Protein AF-A5G7U9-F1 (afdb_monomer_lite)

Structure (mmCIF, N/CA/C/O backbone):
data_AF-A5G7U9-F1
#
_entry.id   AF-A5G7U9-F1
#
loop_
_atom_site.group_PDB
_atom_site.id
_atom_site.type_symbol
_atom_site.label_atom_id
_atom_site.label_alt_id
_atom_site.label_comp_id
_atom_site.label_asym_id
_atom_site.label_entity_id
_atom_site.label_seq_id
_atom_site.pdbx_PDB_ins_code
_atom_site.Cartn_x
_atom_site.Cartn_y
_atom_site.Cartn_z
_atom_site.occupancy
_atom_site.B_iso_or_equiv
_atom_site.auth_seq_id
_atom_site.auth_comp_id
_atom_site.auth_asym_id
_atom_site.auth_atom_id
_atom_site.pdbx_PDB_model_num
ATOM 1 N N . MET A 1 1 ? -15.707 36.264 79.174 1.00 42.19 1 MET A N 1
ATOM 2 C CA . MET A 1 1 ? -16.875 35.642 78.515 1.00 42.19 1 MET A CA 1
ATOM 3 C C . MET A 1 1 ? -16.406 34.374 77.814 1.00 42.19 1 MET A C 1
ATOM 5 O O . MET A 1 1 ? -15.545 34.453 76.953 1.00 42.19 1 MET A O 1
ATOM 9 N N . LYS A 1 2 ? -16.886 33.218 78.285 1.00 36.44 2 LYS A N 1
ATOM 10 C CA . LYS A 1 2 ? -16.739 31.873 77.698 1.00 36.44 2 LYS A CA 1
ATOM 11 C C . LYS A 1 2 ? -18.104 31.458 77.149 1.00 36.44 2 LYS A C 1
ATOM 13 O O . LYS A 1 2 ? -19.085 31.873 77.763 1.00 36.44 2 LYS A O 1
ATOM 18 N N . THR A 1 3 ? -18.112 30.626 76.099 1.00 37.16 3 THR A N 1
ATOM 19 C CA . THR A 1 3 ? -19.160 29.711 75.548 1.00 37.16 3 THR A CA 1
ATOM 20 C C . THR A 1 3 ? -18.975 29.681 74.011 1.00 37.16 3 THR A C 1
ATOM 22 O O . THR A 1 3 ? -18.676 30.721 73.443 1.00 37.16 3 THR A O 1
ATOM 25 N N . THR A 1 4 ? -18.985 28.577 73.252 1.00 40.66 4 THR A N 1
ATOM 26 C CA . THR A 1 4 ? -19.496 27.204 73.438 1.00 40.66 4 THR A CA 1
ATOM 27 C C . THR A 1 4 ? -18.746 26.234 72.505 1.00 40.66 4 THR A C 1
ATOM 29 O O . THR A 1 4 ? -18.284 26.623 71.436 1.00 40.66 4 THR A O 1
ATOM 32 N N . GLU A 1 5 ? -18.654 24.972 72.926 1.00 43.66 5 GLU A N 1
ATOM 33 C CA . GLU A 1 5 ? -18.185 23.786 72.192 1.00 43.66 5 GLU A CA 1
ATOM 34 C C . GLU A 1 5 ? -19.058 23.407 70.975 1.00 43.66 5 GLU A C 1
ATOM 36 O O . GLU A 1 5 ? -20.220 23.787 70.927 1.00 43.66 5 GLU A O 1
ATOM 41 N N . TYR A 1 6 ? -18.547 22.557 70.068 1.00 38.91 6 TYR A N 1
ATOM 42 C CA . TYR A 1 6 ? -19.117 21.222 69.794 1.00 38.91 6 TYR A CA 1
ATOM 43 C C . TYR A 1 6 ? -18.105 20.322 69.056 1.00 38.91 6 TYR A C 1
ATOM 45 O O . TYR A 1 6 ? -17.311 20.757 68.228 1.00 38.91 6 TYR A O 1
ATOM 53 N N . ARG A 1 7 ? -18.138 19.043 69.438 1.00 38.09 7 ARG A N 1
ATOM 54 C CA . ARG A 1 7 ? -17.273 17.912 69.069 1.00 38.09 7 ARG A CA 1
ATOM 55 C C . ARG A 1 7 ? -17.779 17.177 67.810 1.00 38.09 7 ARG A C 1
ATOM 57 O O . ARG A 1 7 ? -18.989 17.123 67.621 1.00 38.09 7 ARG A O 1
ATOM 64 N N . LYS A 1 8 ? -16.880 16.432 67.139 1.00 38.12 8 LYS A N 1
ATOM 65 C CA . LYS A 1 8 ? -16.915 14.964 66.838 1.00 38.12 8 LYS A CA 1
ATOM 66 C C . LYS A 1 8 ? -16.387 14.641 65.422 1.00 38.12 8 LYS A C 1
ATOM 68 O O . LYS A 1 8 ? -16.880 15.193 64.455 1.00 38.12 8 LYS A O 1
ATOM 73 N N . ILE A 1 9 ? -15.263 13.924 65.304 1.00 41.59 9 ILE A N 1
ATOM 74 C CA . ILE A 1 9 ? -15.056 12.454 65.164 1.00 41.59 9 ILE A CA 1
ATOM 75 C C . ILE A 1 9 ? -14.763 12.058 63.704 1.00 41.59 9 ILE A C 1
ATOM 77 O O . ILE A 1 9 ? -15.508 12.375 62.786 1.00 41.59 9 ILE A O 1
ATOM 81 N N . CYS A 1 10 ? -13.645 11.346 63.559 1.00 33.88 10 CYS A N 1
ATOM 82 C CA . CYS A 1 10 ? -13.064 10.745 62.365 1.00 33.88 10 CYS A CA 1
ATOM 83 C C . CYS A 1 10 ? -13.947 9.674 61.703 1.00 33.88 10 CYS A C 1
ATOM 85 O O . CYS A 1 10 ? -14.615 8.916 62.402 1.00 33.88 10 CYS A O 1
ATOM 87 N N . ALA A 1 11 ? -13.788 9.489 60.389 1.00 36.16 11 ALA A N 1
ATOM 88 C CA . ALA A 1 11 ? -13.964 8.188 59.744 1.00 36.16 11 ALA A CA 1
ATOM 89 C C . ALA A 1 11 ? -13.100 8.094 58.474 1.00 36.16 11 ALA A C 1
ATOM 91 O O . ALA A 1 11 ? -13.400 8.692 57.445 1.00 36.16 11 ALA A O 1
ATOM 92 N N . PHE A 1 12 ? -12.011 7.330 58.579 1.00 38.00 12 PHE A N 1
ATOM 93 C CA . PHE A 1 12 ? -11.366 6.648 57.460 1.00 38.00 12 PHE A CA 1
ATOM 94 C C . PHE A 1 12 ? -12.331 5.564 56.961 1.00 38.00 12 PHE A C 1
ATOM 96 O O . PHE A 1 12 ? -12.813 4.778 57.777 1.00 38.00 12 PHE A O 1
ATOM 103 N N . MET A 1 13 ? -12.573 5.468 55.652 1.00 33.97 13 MET A N 1
ATOM 104 C CA . MET A 1 13 ? -13.197 4.277 55.073 1.00 33.97 13 MET A CA 1
ATOM 105 C C . MET A 1 13 ? -12.373 3.768 53.892 1.00 33.97 13 MET A C 1
ATOM 107 O O . MET A 1 13 ? -12.261 4.397 52.844 1.00 33.97 13 MET A O 1
ATOM 111 N N . VAL A 1 14 ? -11.764 2.614 54.146 1.00 34.78 14 VAL A N 1
ATOM 112 C CA . VAL A 1 14 ? -11.124 1.700 53.207 1.00 34.78 14 VAL A CA 1
ATOM 113 C C . VAL A 1 14 ? -12.205 1.151 52.277 1.00 34.78 14 VAL A C 1
ATOM 115 O O . VAL A 1 14 ? -13.169 0.560 52.756 1.00 34.78 14 VAL A O 1
ATOM 118 N N . VAL A 1 15 ? -12.057 1.325 50.963 1.00 39.19 15 VAL A N 1
ATOM 119 C CA . VAL A 1 15 ? -12.874 0.600 49.979 1.00 39.19 15 VAL A CA 1
ATOM 120 C C . VAL A 1 15 ? -12.081 -0.621 49.540 1.00 39.19 15 VAL A C 1
ATOM 122 O O . VAL A 1 15 ? -11.169 -0.551 48.718 1.00 39.19 15 VAL A O 1
ATOM 125 N N . THR A 1 16 ? -12.406 -1.738 50.178 1.00 38.50 16 THR A N 1
ATOM 126 C CA . THR A 1 16 ? -11.919 -3.077 49.874 1.00 38.50 16 THR A CA 1
ATOM 127 C C . THR A 1 16 ? -12.595 -3.619 48.616 1.00 38.50 16 THR A C 1
ATOM 129 O O . THR A 1 16 ? -13.810 -3.550 48.450 1.00 38.50 16 THR A O 1
ATOM 132 N N . LEU A 1 17 ? -11.758 -4.197 47.759 1.00 33.06 17 LEU A N 1
ATOM 133 C CA . LEU A 1 17 ? -12.061 -5.055 46.618 1.00 33.06 17 LEU A CA 1
ATOM 134 C C . LEU A 1 17 ? -13.137 -6.107 46.960 1.00 33.06 17 LEU A C 1
ATOM 136 O O . LEU A 1 17 ? -13.039 -6.787 47.981 1.00 33.06 17 LEU A O 1
ATOM 140 N N . SER A 1 18 ? -14.124 -6.309 46.089 1.00 36.00 18 SER A N 1
ATOM 141 C CA . SER A 1 18 ? -14.960 -7.515 46.102 1.00 36.00 18 SER A CA 1
ATOM 142 C C . SER A 1 18 ? -15.207 -7.982 44.674 1.00 36.00 18 SER A C 1
ATOM 144 O O . SER A 1 18 ? -16.033 -7.438 43.946 1.00 36.00 18 SER A O 1
ATOM 146 N N . PHE A 1 19 ? -14.437 -9.001 44.292 1.00 38.88 19 PHE A N 1
ATOM 147 C CA . PHE A 1 19 ? -14.764 -9.928 43.220 1.00 38.88 19 PHE A CA 1
ATOM 148 C C . PHE A 1 19 ? -16.114 -10.574 43.528 1.00 38.88 19 PHE A C 1
ATOM 150 O O . PHE A 1 19 ? -16.270 -11.214 44.566 1.00 38.88 19 PHE A O 1
ATOM 157 N N . VAL A 1 20 ? -17.062 -10.457 42.605 1.00 39.84 20 VAL A N 1
ATOM 158 C CA . VAL A 1 20 ? -18.255 -11.299 42.594 1.00 39.84 20 VAL A CA 1
ATOM 159 C C . VAL A 1 20 ? -18.247 -12.076 41.287 1.00 39.84 20 VAL A C 1
ATOM 161 O O . VAL A 1 20 ? -18.709 -11.616 40.248 1.00 39.84 20 VAL A O 1
ATOM 164 N N . VAL A 1 21 ? -17.665 -13.272 41.366 1.00 44.47 21 VAL A N 1
ATOM 165 C CA . VAL A 1 21 ? -17.960 -14.379 40.461 1.00 44.47 21 VAL A CA 1
ATOM 166 C C . VAL A 1 21 ? -19.325 -14.911 40.890 1.00 44.47 21 VAL A C 1
ATOM 168 O O . VAL A 1 21 ? -19.436 -15.527 41.946 1.00 44.47 21 VAL A O 1
ATOM 171 N N . LEU A 1 22 ? -20.364 -14.672 40.092 1.00 40.97 22 LEU A N 1
ATOM 172 C CA . LEU A 1 22 ? -21.596 -15.452 40.169 1.00 40.97 22 LEU A CA 1
ATOM 173 C C . LEU A 1 22 ? -21.808 -16.169 38.838 1.00 40.97 22 LEU A C 1
ATOM 175 O O . LEU A 1 22 ? -22.311 -15.607 37.869 1.00 40.97 22 LEU A O 1
ATOM 179 N N . ALA A 1 23 ? -21.425 -17.444 38.827 1.00 39.75 23 ALA A N 1
ATOM 180 C CA . ALA A 1 23 ? -22.047 -18.437 37.975 1.00 39.75 23 ALA A CA 1
ATOM 181 C C . ALA A 1 23 ? -23.396 -18.806 38.609 1.00 39.75 23 ALA A C 1
ATOM 183 O O . ALA A 1 23 ? -23.440 -19.377 39.697 1.00 39.75 23 ALA A O 1
ATOM 184 N N . ALA A 1 24 ? -24.490 -18.480 37.927 1.00 34.16 24 ALA A N 1
ATOM 185 C CA . ALA A 1 24 ? -25.800 -19.054 38.186 1.00 34.16 24 ALA A CA 1
ATOM 186 C C . ALA A 1 24 ? -26.396 -19.488 36.847 1.00 34.16 24 ALA A C 1
ATOM 188 O O . ALA A 1 24 ? -26.609 -18.687 35.939 1.00 34.16 24 ALA A O 1
ATOM 189 N N . CYS A 1 25 ? -26.618 -20.794 36.744 1.00 42.00 25 CYS A N 1
ATOM 190 C CA . CYS A 1 25 ? -27.419 -21.428 35.717 1.00 42.00 25 CYS A CA 1
ATOM 191 C C . CYS A 1 25 ? -28.854 -20.895 35.850 1.00 42.00 25 CYS A C 1
ATOM 193 O O . CYS A 1 25 ? -29.498 -21.094 36.878 1.00 42.00 25 CYS A O 1
ATOM 195 N N . GLY A 1 26 ? -29.328 -20.192 34.827 1.00 31.11 26 GLY A N 1
ATOM 196 C CA . GLY A 1 26 ? -30.679 -19.659 34.737 1.00 31.11 26 GLY A CA 1
ATOM 197 C C . GLY A 1 26 ? -31.063 -19.565 33.270 1.00 31.11 26 GLY A C 1
ATOM 198 O O . GLY A 1 26 ? -30.640 -18.665 32.554 1.00 31.11 26 GLY A O 1
ATOM 199 N N . SER A 1 27 ? -31.823 -20.547 32.809 1.00 40.88 27 SER A N 1
ATOM 200 C CA . SER A 1 27 ? -32.484 -20.556 31.511 1.00 40.88 27 SER A CA 1
ATOM 201 C C . SER A 1 27 ? -33.501 -19.415 31.425 1.00 40.88 27 SER A C 1
ATOM 203 O O . SER A 1 27 ? -34.494 -19.437 32.147 1.00 40.88 27 SER A O 1
ATOM 205 N N . ASN A 1 28 ? -33.238 -18.427 30.565 1.00 35.69 28 ASN A N 1
ATOM 206 C CA . ASN A 1 28 ? -34.200 -17.787 29.660 1.00 35.69 28 ASN A CA 1
ATOM 207 C C . ASN A 1 28 ? -33.535 -16.642 28.875 1.00 35.69 28 ASN A C 1
ATOM 209 O O . ASN A 1 28 ? -32.903 -15.763 29.447 1.00 35.69 28 ASN A O 1
ATOM 213 N N . SER A 1 29 ? -33.731 -16.682 27.556 1.00 44.62 29 SER A N 1
ATOM 214 C CA . SER A 1 29 ? -33.824 -15.566 26.606 1.00 44.62 29 SER A CA 1
ATOM 215 C C . SER A 1 29 ? -33.072 -14.268 26.922 1.00 44.62 29 SER A C 1
ATOM 217 O O . SER A 1 29 ? -33.578 -13.382 27.604 1.00 44.62 29 SER A O 1
ATOM 219 N N . GLY A 1 30 ? -31.929 -14.090 26.267 1.00 30.39 30 GLY A N 1
ATOM 220 C CA . GLY A 1 30 ? -31.283 -12.792 26.131 1.00 30.39 30 GLY A CA 1
ATOM 221 C C . GLY A 1 30 ? -30.359 -12.824 24.930 1.00 30.39 30 GLY A C 1
ATOM 222 O O . GLY A 1 30 ? -29.190 -13.169 25.066 1.00 30.39 30 GLY A O 1
ATOM 223 N N . GLY A 1 31 ? -30.897 -12.529 23.743 1.00 36.00 31 GLY A N 1
ATOM 224 C CA . GLY A 1 31 ? -30.071 -12.276 22.567 1.00 36.00 31 GLY A CA 1
ATOM 225 C C . GLY A 1 31 ? -29.007 -11.254 22.947 1.00 36.00 31 GLY A C 1
ATOM 226 O O . GLY A 1 31 ? -29.333 -10.189 23.472 1.00 36.00 31 GLY A O 1
ATOM 227 N N . ASN A 1 32 ? -27.744 -11.625 22.756 1.00 39.25 32 ASN A N 1
ATOM 228 C CA . ASN A 1 32 ? -26.595 -10.790 23.055 1.00 39.25 32 ASN A CA 1
ATOM 229 C C . ASN A 1 32 ? -26.582 -9.604 22.074 1.00 39.25 32 ASN A C 1
ATOM 231 O O . ASN A 1 32 ? -25.840 -9.607 21.099 1.00 39.25 32 ASN A O 1
ATOM 235 N N . ASN A 1 33 ? -27.436 -8.604 22.309 1.00 44.69 33 ASN A N 1
ATOM 236 C CA . ASN A 1 33 ? -27.445 -7.312 21.619 1.00 44.69 33 ASN A CA 1
ATOM 237 C C . ASN A 1 33 ? -26.307 -6.432 22.165 1.00 44.69 33 ASN A C 1
ATOM 239 O O . ASN A 1 33 ? -26.507 -5.278 22.543 1.00 44.69 33 ASN A O 1
ATOM 243 N N . GLY A 1 34 ? -25.091 -6.981 22.218 1.00 55.59 34 GLY A N 1
ATOM 244 C CA . GLY A 1 34 ? -23.915 -6.124 22.159 1.00 55.59 34 GLY A CA 1
ATOM 245 C C . GLY A 1 34 ? -23.958 -5.332 20.845 1.00 55.59 34 GLY A C 1
ATOM 246 O O . GLY A 1 34 ? -24.581 -5.795 19.881 1.00 55.59 34 GLY A O 1
ATOM 247 N N . PRO A 1 35 ? -23.346 -4.136 20.774 1.00 71.94 35 PRO A N 1
ATOM 248 C CA . PRO A 1 35 ? -23.171 -3.471 19.489 1.00 71.94 35 PRO A CA 1
ATOM 249 C C . PRO A 1 35 ? -22.551 -4.469 18.508 1.00 71.94 35 PRO A C 1
ATOM 251 O O . PRO A 1 35 ? -21.648 -5.217 18.882 1.00 71.94 35 PRO A O 1
ATOM 254 N N . ALA A 1 36 ? -23.077 -4.530 17.283 1.00 85.31 36 ALA A N 1
ATOM 255 C CA . ALA A 1 36 ? -22.553 -5.445 16.279 1.00 85.31 36 ALA A CA 1
ATOM 256 C C . ALA A 1 36 ? -21.049 -5.189 16.109 1.00 85.31 36 ALA A C 1
ATOM 258 O O . ALA A 1 36 ? -20.652 -4.043 15.907 1.00 85.31 36 ALA A O 1
ATOM 259 N N . THR A 1 37 ? -20.234 -6.237 16.211 1.00 92.56 37 THR A N 1
ATOM 260 C CA . THR A 1 37 ? -18.780 -6.163 16.038 1.00 92.56 37 THR A CA 1
ATOM 261 C C . THR A 1 37 ? -18.336 -6.947 14.807 1.00 92.56 37 THR A C 1
ATOM 263 O O . THR A 1 37 ? -19.036 -7.839 14.312 1.00 92.56 37 THR A O 1
ATOM 266 N N . THR A 1 38 ? -17.158 -6.595 14.307 1.00 94.75 38 THR A N 1
ATOM 267 C CA . THR A 1 38 ? -16.455 -7.277 13.223 1.00 94.75 38 THR A CA 1
ATOM 268 C C . THR A 1 38 ? -15.150 -7.863 13.746 1.00 94.75 38 THR A C 1
ATOM 270 O O . THR A 1 38 ? -14.454 -7.252 14.559 1.00 94.75 38 THR A O 1
ATOM 273 N N . THR A 1 39 ? -14.799 -9.032 13.226 1.00 93.12 39 THR A N 1
ATOM 274 C CA . THR A 1 39 ? -13.475 -9.634 13.327 1.00 93.12 39 THR A CA 1
ATOM 275 C C . THR A 1 39 ? -12.833 -9.647 11.944 1.00 93.12 39 THR A C 1
ATOM 277 O O . THR A 1 39 ? -13.398 -10.222 11.013 1.00 93.12 39 THR A O 1
ATOM 280 N N . LEU A 1 40 ? -11.653 -9.043 11.799 1.00 92.75 40 LEU A N 1
ATOM 281 C CA . LEU A 1 40 ? -10.859 -9.127 10.568 1.00 92.75 40 LEU A CA 1
ATOM 282 C C . LEU A 1 40 ? -9.860 -10.283 10.674 1.00 92.75 40 LEU A C 1
ATOM 284 O O . LEU A 1 40 ? -9.145 -10.381 11.671 1.00 92.75 40 LEU A O 1
ATOM 288 N N . LYS A 1 41 ? -9.791 -11.132 9.645 1.00 87.38 41 LYS A N 1
ATOM 289 C CA . LYS A 1 41 ? -8.853 -12.260 9.557 1.00 87.38 41 LYS A CA 1
ATOM 290 C C . LYS A 1 41 ? -8.063 -12.222 8.255 1.00 87.38 41 LYS A C 1
ATOM 292 O O . LYS A 1 41 ? -8.618 -11.934 7.189 1.00 87.38 41 LYS A O 1
ATOM 297 N N . GLY A 1 42 ? -6.785 -12.577 8.317 1.00 86.94 42 GLY A N 1
ATOM 298 C CA . GLY A 1 42 ? -5.949 -12.622 7.121 1.00 86.94 42 GLY A CA 1
ATOM 299 C C . GLY A 1 42 ? -4.508 -13.038 7.376 1.00 86.94 42 GLY A C 1
ATOM 300 O O . GLY A 1 42 ? -4.212 -13.643 8.406 1.00 86.94 42 GLY A O 1
ATOM 301 N N . ALA A 1 43 ? -3.628 -12.698 6.429 1.00 85.56 43 ALA A N 1
ATOM 302 C CA . ALA A 1 43 ? -2.190 -12.942 6.517 1.00 85.56 43 ALA A CA 1
ATOM 303 C C . ALA A 1 43 ? -1.360 -11.682 6.327 1.00 85.56 43 ALA A C 1
ATOM 305 O O . ALA A 1 43 ? -1.796 -10.713 5.705 1.00 85.56 43 ALA A O 1
ATOM 306 N N . VAL A 1 44 ? -0.128 -11.766 6.813 1.00 87.31 44 VAL A N 1
ATOM 307 C CA . VAL A 1 44 ? 0.945 -10.828 6.510 1.00 87.31 44 VAL A CA 1
ATOM 308 C C . VAL A 1 44 ? 1.990 -11.513 5.642 1.00 87.31 44 VAL A C 1
ATOM 310 O O . VAL A 1 44 ? 2.484 -12.589 5.990 1.00 87.31 44 VAL A O 1
ATOM 313 N N . GLU A 1 45 ? 2.368 -10.855 4.552 1.00 86.12 45 GLU A N 1
ATOM 314 C CA . GLU A 1 45 ? 3.467 -11.264 3.690 1.00 86.12 45 GLU A CA 1
ATOM 315 C C . GLU A 1 45 ? 4.482 -10.125 3.560 1.00 86.12 45 GLU A C 1
ATOM 317 O O . GLU A 1 45 ? 4.158 -9.009 3.155 1.00 86.12 45 GLU A O 1
ATOM 322 N N . PHE A 1 46 ? 5.738 -10.421 3.896 1.00 83.56 46 PHE A N 1
ATOM 323 C CA . PHE A 1 46 ? 6.862 -9.525 3.650 1.00 83.56 46 PHE A CA 1
ATOM 324 C C . PHE A 1 46 ? 7.688 -10.067 2.486 1.00 83.56 46 PHE A C 1
ATOM 326 O O . PHE A 1 46 ? 8.005 -11.261 2.481 1.00 83.56 46 PHE A O 1
ATOM 333 N N . PRO A 1 47 ? 8.113 -9.215 1.542 1.00 82.44 47 PRO A N 1
ATOM 334 C CA . PRO A 1 47 ? 8.996 -9.655 0.483 1.00 82.44 47 PRO A CA 1
ATOM 335 C C . PRO A 1 47 ? 10.369 -10.005 1.066 1.00 82.44 47 PRO A C 1
ATOM 337 O O . PRO A 1 47 ? 10.856 -9.363 2.006 1.00 82.44 47 PRO A O 1
ATOM 340 N N . ALA A 1 48 ? 10.999 -11.037 0.504 1.00 76.38 48 ALA A N 1
ATOM 341 C CA . ALA A 1 48 ? 12.314 -11.488 0.943 1.00 76.38 48 ALA A CA 1
ATOM 342 C C . ALA A 1 48 ? 13.336 -10.346 0.848 1.00 76.38 48 ALA A C 1
ATOM 344 O O . ALA A 1 48 ? 13.508 -9.752 -0.218 1.00 76.38 48 ALA A O 1
ATOM 345 N N . ALA A 1 49 ? 14.013 -10.052 1.962 1.00 69.25 49 ALA A N 1
ATOM 346 C CA . ALA A 1 49 ? 15.031 -9.010 2.013 1.00 69.25 49 ALA A CA 1
ATOM 347 C C . ALA A 1 49 ? 16.124 -9.266 0.963 1.00 69.25 49 ALA A C 1
ATOM 349 O O . ALA A 1 49 ? 16.564 -10.404 0.768 1.00 69.25 49 ALA A O 1
ATOM 350 N N . SER A 1 50 ? 16.572 -8.212 0.283 1.00 59.59 50 SER A N 1
ATOM 351 C CA . SER A 1 50 ? 17.632 -8.320 -0.719 1.00 59.59 50 SER A CA 1
ATOM 352 C C . SER A 1 50 ? 18.951 -8.745 -0.060 1.00 59.59 50 SER A C 1
ATOM 354 O O . SER A 1 50 ? 19.338 -8.200 0.974 1.00 59.59 50 SER A O 1
ATOM 356 N N . ALA A 1 51 ? 19.698 -9.661 -0.690 1.00 47.75 51 ALA A N 1
ATOM 357 C CA . ALA A 1 51 ? 20.989 -10.167 -0.194 1.00 47.75 51 ALA A CA 1
ATOM 358 C C . ALA A 1 51 ? 22.076 -9.081 0.011 1.00 47.75 51 ALA A C 1
ATOM 360 O O . ALA A 1 51 ? 23.128 -9.352 0.587 1.00 47.75 51 ALA A O 1
ATOM 361 N N . SER A 1 52 ? 21.835 -7.848 -0.448 1.00 40.59 52 SER A N 1
ATOM 362 C CA . SER A 1 52 ? 22.671 -6.669 -0.197 1.00 40.59 52 SER A CA 1
ATOM 363 C C . SER A 1 52 ? 22.600 -6.149 1.244 1.00 40.59 52 SER A C 1
ATOM 365 O O . SER A 1 52 ? 23.473 -5.372 1.640 1.00 40.59 52 SER A O 1
ATOM 367 N N . ALA A 1 53 ? 21.634 -6.596 2.056 1.00 42.34 53 ALA A N 1
ATOM 368 C CA . ALA A 1 53 ? 21.702 -6.435 3.502 1.00 42.34 53 ALA A CA 1
ATOM 369 C C . ALA A 1 53 ? 22.845 -7.320 4.025 1.00 42.34 53 ALA A C 1
ATOM 371 O O . ALA A 1 53 ? 22.683 -8.520 4.242 1.00 42.34 53 ALA A O 1
ATOM 372 N N . LYS A 1 54 ? 24.044 -6.738 4.155 1.00 34.34 54 LYS A N 1
ATOM 373 C CA . LYS A 1 54 ? 25.225 -7.383 4.742 1.00 34.34 54 LYS A CA 1
ATOM 374 C C . LYS A 1 54 ? 24.953 -7.777 6.197 1.00 34.34 54 LYS A C 1
ATOM 376 O O . LYS A 1 54 ? 25.396 -7.082 7.099 1.00 34.34 54 LYS A O 1
ATOM 381 N N . THR A 1 55 ? 24.304 -8.912 6.413 1.00 35.88 55 THR A N 1
ATOM 382 C CA . THR A 1 55 ? 24.392 -9.714 7.636 1.00 35.88 55 THR A CA 1
ATOM 383 C C . THR A 1 55 ? 23.751 -11.076 7.382 1.00 35.88 55 THR A C 1
ATOM 385 O O . THR A 1 55 ? 22.551 -11.279 7.537 1.00 35.88 55 THR A O 1
ATOM 388 N N . THR A 1 56 ? 24.583 -12.061 7.044 1.00 34.78 56 THR A N 1
ATOM 389 C CA . THR A 1 56 ? 24.290 -13.486 7.241 1.00 34.78 56 THR A CA 1
ATOM 390 C C . THR A 1 56 ? 24.248 -13.795 8.739 1.00 34.78 56 THR A C 1
ATOM 392 O O . THR A 1 56 ? 25.138 -14.435 9.288 1.00 34.78 56 THR A O 1
ATOM 395 N N . ALA A 1 57 ? 23.201 -13.336 9.412 1.00 35.91 57 ALA A N 1
ATOM 396 C CA . ALA A 1 57 ? 22.601 -14.099 10.487 1.00 35.91 57 ALA A CA 1
ATOM 397 C C . ALA A 1 57 ? 21.300 -14.623 9.895 1.00 35.91 57 ALA A C 1
ATOM 399 O O . ALA A 1 57 ? 20.500 -13.844 9.382 1.00 35.91 57 ALA A O 1
ATOM 400 N N . LYS A 1 58 ? 21.120 -15.945 9.892 1.00 39.31 58 LYS A N 1
ATOM 401 C CA . LYS A 1 58 ? 19.854 -16.586 9.534 1.00 39.31 58 LYS A CA 1
ATOM 402 C C . LYS A 1 58 ? 18.784 -15.889 10.377 1.00 39.31 58 LYS A C 1
ATOM 404 O O . LYS A 1 58 ? 18.768 -16.098 11.585 1.00 39.31 58 LYS A O 1
ATOM 409 N N . LEU A 1 59 ? 18.019 -14.971 9.782 1.00 42.91 59 LEU A N 1
ATOM 410 C CA . LEU A 1 59 ? 17.127 -14.091 10.527 1.00 42.91 59 LEU A CA 1
ATOM 411 C C . LEU A 1 59 ? 16.075 -14.996 11.170 1.00 42.91 59 LEU A C 1
ATOM 413 O O . LEU A 1 59 ? 15.210 -15.543 10.483 1.00 42.91 59 LEU A O 1
ATOM 417 N N . VAL A 1 60 ? 16.231 -15.267 12.465 1.00 45.16 60 VAL A N 1
ATOM 418 C CA . VAL A 1 60 ? 15.296 -16.105 13.206 1.00 45.16 60 VAL A CA 1
ATOM 419 C C . VAL A 1 60 ? 14.072 -15.241 13.425 1.00 45.16 60 VAL A C 1
ATOM 421 O O . VAL A 1 60 ? 14.009 -14.478 14.381 1.00 45.16 60 VAL A O 1
ATOM 424 N N . VAL A 1 61 ? 13.115 -15.329 12.503 1.00 51.94 61 VAL A N 1
ATOM 425 C CA . VAL A 1 61 ? 11.791 -14.766 12.742 1.00 51.94 61 VAL A CA 1
ATOM 426 C C . VAL A 1 61 ? 11.208 -15.550 13.918 1.00 51.94 61 VAL A C 1
ATOM 428 O O . VAL A 1 61 ? 11.069 -16.773 13.846 1.00 51.94 61 VAL A O 1
ATOM 431 N N . THR A 1 62 ? 10.996 -14.891 15.047 1.00 56.69 62 THR A N 1
ATOM 432 C CA . THR A 1 62 ? 10.368 -15.495 16.224 1.00 56.69 62 THR A CA 1
ATOM 433 C C . THR A 1 62 ? 8.857 -15.301 16.137 1.00 56.69 62 THR A C 1
ATOM 435 O O . THR A 1 62 ? 8.376 -14.483 15.355 1.00 56.69 62 THR A O 1
ATOM 438 N N . GLU A 1 63 ? 8.091 -16.050 16.929 1.00 58.16 63 GLU A N 1
ATOM 439 C CA . GLU A 1 63 ? 6.620 -15.982 16.932 1.00 58.16 63 GLU A CA 1
ATOM 440 C C . GLU A 1 63 ? 6.068 -14.571 17.221 1.00 58.16 63 GLU A C 1
ATOM 442 O O . GLU A 1 63 ? 4.952 -14.269 16.823 1.00 58.16 63 GLU A O 1
ATOM 447 N N . ASN A 1 64 ? 6.867 -13.682 17.826 1.00 67.62 64 ASN A N 1
ATOM 448 C CA . ASN A 1 64 ? 6.479 -12.308 18.165 1.00 67.62 64 ASN A CA 1
ATOM 449 C C . ASN A 1 64 ? 7.158 -11.237 17.295 1.00 67.62 64 ASN A C 1
ATOM 451 O O . ASN A 1 64 ? 7.080 -10.054 17.615 1.00 67.62 64 ASN A O 1
ATOM 455 N N . ASP A 1 65 ? 7.852 -11.622 16.223 1.00 81.81 65 ASP A N 1
ATOM 456 C CA . ASP A 1 65 ? 8.591 -10.667 15.388 1.00 81.81 65 ASP A CA 1
ATOM 457 C C . ASP A 1 65 ? 7.667 -9.719 14.606 1.00 81.81 65 ASP A C 1
ATOM 459 O O . ASP A 1 65 ? 8.099 -8.668 14.139 1.00 81.81 65 ASP A O 1
ATOM 463 N N . ILE A 1 66 ? 6.396 -10.084 14.438 1.00 88.81 66 ILE A N 1
ATOM 464 C CA . ILE A 1 66 ? 5.431 -9.304 13.667 1.00 88.81 66 ILE A CA 1
ATOM 465 C C . ILE A 1 66 ? 4.331 -8.787 14.591 1.00 88.81 66 ILE A C 1
ATOM 467 O O . ILE A 1 66 ? 3.813 -9.512 15.442 1.00 88.81 66 ILE A O 1
ATOM 471 N N . ALA A 1 67 ? 3.956 -7.527 14.394 1.00 92.62 67 ALA A N 1
ATOM 472 C CA . ALA A 1 67 ? 2.759 -6.925 14.968 1.00 92.62 67 ALA A CA 1
ATOM 473 C C . ALA A 1 67 ? 1.859 -6.423 13.838 1.00 92.62 67 ALA A C 1
ATOM 475 O O . ALA A 1 67 ? 2.357 -5.838 12.877 1.00 92.62 67 ALA A O 1
ATOM 476 N N . VAL A 1 68 ? 0.550 -6.650 13.953 1.00 95.69 68 VAL A N 1
ATOM 477 C CA . VAL A 1 68 ? -0.478 -6.046 13.098 1.00 95.69 68 VAL A CA 1
ATOM 478 C C . VAL A 1 68 ? -1.223 -5.017 13.928 1.00 95.69 68 VAL A C 1
ATOM 480 O O . VAL A 1 68 ? -1.942 -5.350 14.868 1.00 95.69 68 VAL A O 1
ATOM 483 N N . GLU A 1 69 ? -1.042 -3.760 13.565 1.00 97.25 69 GLU A N 1
ATOM 484 C CA . GLU A 1 69 ? -1.665 -2.602 14.182 1.00 97.25 69 GLU A CA 1
ATOM 485 C C . GLU A 1 69 ? -2.833 -2.132 13.314 1.00 97.25 69 GLU A C 1
ATOM 487 O O . GLU A 1 69 ? -2.742 -2.103 12.085 1.00 97.25 69 GLU A O 1
ATOM 492 N N . VAL A 1 70 ? -3.943 -1.767 13.949 1.00 97.88 70 VAL A N 1
ATOM 493 C CA . VAL A 1 70 ? -5.141 -1.273 13.265 1.00 97.88 70 VAL A CA 1
ATOM 494 C C . VAL A 1 70 ? -5.341 0.184 13.622 1.00 97.88 70 VAL A C 1
ATOM 496 O O . VAL A 1 70 ? -5.386 0.533 14.803 1.00 97.88 70 VAL A O 1
ATOM 499 N N . TYR A 1 71 ? -5.501 1.015 12.602 1.00 97.69 71 TYR A N 1
ATOM 500 C CA . TYR A 1 71 ? -5.713 2.448 12.726 1.00 97.69 71 TYR A CA 1
ATOM 501 C C . TYR A 1 71 ? -7.027 2.859 12.067 1.00 97.69 71 TYR A C 1
ATOM 503 O O . TYR A 1 71 ? -7.414 2.294 11.040 1.00 97.69 71 TYR A O 1
ATOM 511 N N . ASP A 1 72 ? -7.693 3.858 12.641 1.00 94.88 72 ASP A N 1
ATOM 512 C CA . ASP A 1 72 ? -8.707 4.623 11.912 1.00 94.88 72 ASP A CA 1
ATOM 513 C C . ASP A 1 72 ? -8.053 5.603 10.915 1.00 94.88 72 ASP A C 1
ATOM 515 O O . ASP A 1 72 ? -6.824 5.739 10.846 1.00 94.88 72 ASP A O 1
ATOM 519 N N . LEU A 1 73 ? -8.867 6.295 10.114 1.00 94.12 73 LEU A N 1
ATOM 520 C CA . LEU A 1 73 ? -8.362 7.237 9.108 1.00 94.12 73 LEU A CA 1
ATOM 521 C C . LEU A 1 73 ? -7.749 8.518 9.711 1.00 94.12 73 LEU A C 1
ATOM 523 O O . LEU A 1 73 ? -7.119 9.280 8.979 1.00 94.12 73 LEU A O 1
ATOM 527 N N . ASN A 1 74 ? -7.896 8.748 11.022 1.00 90.12 74 ASN A N 1
ATOM 528 C CA . ASN A 1 74 ? -7.280 9.857 11.759 1.00 90.12 74 ASN A CA 1
ATOM 529 C C . ASN A 1 74 ? -5.993 9.436 12.490 1.00 90.12 74 ASN A C 1
ATOM 531 O O . ASN A 1 74 ? -5.550 10.138 13.399 1.00 90.12 74 ASN A O 1
ATOM 535 N N . GLY A 1 75 ? -5.426 8.269 12.162 1.00 90.62 75 GLY A N 1
ATOM 536 C CA . GLY A 1 75 ? -4.163 7.809 12.742 1.00 90.62 75 GLY A CA 1
ATOM 537 C C . GLY A 1 75 ? -4.267 7.365 14.204 1.00 90.62 75 GLY A C 1
ATOM 538 O O . GLY A 1 75 ? -3.239 7.164 14.862 1.00 90.62 75 GLY A O 1
ATOM 539 N N . LYS A 1 76 ? -5.481 7.175 14.740 1.00 94.00 76 LYS A N 1
ATOM 540 C CA . LYS A 1 76 ? -5.667 6.605 16.076 1.00 94.00 76 LYS A CA 1
ATOM 541 C C . LYS A 1 76 ? -5.578 5.087 15.989 1.00 94.00 76 LYS A C 1
ATOM 543 O O . LYS A 1 76 ? -6.364 4.437 15.301 1.00 94.00 76 LYS A O 1
ATOM 548 N N . LYS A 1 77 ? -4.652 4.514 16.756 1.00 96.06 77 LYS A N 1
ATOM 549 C CA . LYS A 1 77 ? -4.543 3.064 16.944 1.00 96.06 77 LYS A CA 1
ATOM 550 C C . LYS A 1 77 ? -5.773 2.555 17.702 1.00 96.06 77 LYS A C 1
ATOM 552 O O . LYS A 1 77 ? -6.045 3.004 18.816 1.00 96.06 77 LYS A O 1
ATOM 557 N N . VAL A 1 78 ? -6.524 1.638 17.098 1.00 95.50 78 VAL A N 1
ATOM 558 C CA . VAL A 1 78 ? -7.739 1.040 17.682 1.00 95.50 78 VAL A CA 1
ATOM 559 C C . VAL A 1 78 ? -7.515 -0.385 18.181 1.00 95.50 78 VAL A C 1
ATOM 561 O O . VAL A 1 78 ? -8.204 -0.814 19.102 1.00 95.50 78 VAL A O 1
ATOM 564 N N . ALA A 1 79 ? -6.548 -1.107 17.613 1.00 96.31 79 ALA A N 1
ATOM 565 C CA . ALA A 1 79 ? -6.172 -2.450 18.044 1.00 96.31 79 ALA A CA 1
ATOM 566 C C . ALA A 1 79 ? -4.716 -2.766 17.668 1.00 96.31 79 ALA A C 1
ATOM 568 O O . ALA A 1 79 ? -4.133 -2.124 16.794 1.00 96.31 79 ALA A O 1
ATOM 569 N N . SER A 1 80 ? -4.141 -3.774 18.321 1.00 95.50 80 SER A N 1
ATOM 570 C CA . SER A 1 80 ? -2.857 -4.373 17.952 1.00 95.50 80 SER A CA 1
ATOM 571 C C . SER A 1 80 ? -2.869 -5.854 18.318 1.00 95.50 80 SER A C 1
ATOM 573 O O . SER A 1 80 ? -3.351 -6.217 19.393 1.00 95.50 80 SER A O 1
ATOM 575 N N . VAL A 1 81 ? -2.389 -6.705 17.413 1.00 93.44 81 VAL A N 1
ATOM 576 C CA . VAL A 1 81 ? -2.311 -8.160 17.598 1.00 93.44 81 VAL A CA 1
ATOM 577 C C . VAL A 1 81 ? -0.978 -8.697 17.091 1.00 93.44 81 VAL A C 1
ATOM 579 O O . VAL A 1 81 ? -0.366 -8.129 16.187 1.00 93.44 81 VAL A O 1
ATOM 582 N N . HIS A 1 82 ? -0.549 -9.832 17.635 1.00 90.62 82 HIS A N 1
ATOM 583 C CA . HIS A 1 82 ? 0.593 -10.582 17.121 1.00 90.62 82 HIS A CA 1
ATOM 584 C C . HIS A 1 82 ? 0.087 -11.749 16.265 1.00 90.62 82 HIS A C 1
ATOM 586 O O . HIS A 1 82 ? -0.674 -12.576 16.775 1.00 90.62 82 HIS A O 1
ATOM 592 N N . PRO A 1 83 ? 0.446 -11.816 14.969 1.00 86.00 83 PRO A N 1
ATOM 593 C CA . PRO A 1 83 ? 0.069 -12.935 14.118 1.00 86.00 83 PRO A CA 1
ATOM 594 C C . PRO A 1 83 ? 0.638 -14.261 14.623 1.00 86.00 83 PRO A C 1
ATOM 596 O O . PRO A 1 83 ? 1.765 -14.333 15.105 1.00 86.00 83 PRO A O 1
ATOM 599 N N . GLN A 1 84 ? -0.119 -15.333 14.428 1.00 80.50 84 GLN A N 1
ATOM 600 C CA . GLN A 1 84 ? 0.358 -16.696 14.612 1.00 80.50 84 GLN A CA 1
ATOM 601 C C . GLN A 1 84 ? 1.210 -17.112 13.408 1.00 80.50 84 GLN A C 1
ATOM 603 O O . GLN A 1 84 ? 0.819 -16.896 12.261 1.00 80.50 84 GLN A O 1
ATOM 608 N N . CYS A 1 85 ? 2.373 -17.711 13.665 1.00 76.62 85 CYS A N 1
ATOM 609 C CA . CYS A 1 85 ? 3.276 -18.214 12.632 1.00 76.62 85 CYS A CA 1
ATOM 610 C C . CYS A 1 85 ? 3.036 -19.708 12.391 1.00 76.62 85 CYS A C 1
ATOM 612 O O . CYS A 1 85 ? 3.273 -20.521 13.284 1.00 76.62 85 CYS A O 1
ATOM 614 N N . ASP A 1 86 ? 2.676 -20.090 11.166 1.00 69.50 86 ASP A N 1
ATOM 615 C CA . ASP A 1 86 ? 2.736 -21.490 10.745 1.00 69.50 86 ASP A CA 1
ATOM 616 C C . ASP A 1 86 ? 4.175 -21.841 10.339 1.00 69.50 86 ASP A C 1
ATOM 618 O O . ASP A 1 86 ? 4.637 -21.554 9.230 1.00 69.50 86 ASP A O 1
ATOM 622 N N . VAL A 1 87 ? 4.912 -22.443 11.276 1.00 66.75 87 VAL A N 1
ATOM 623 C CA . VAL A 1 87 ? 6.310 -22.856 11.080 1.00 66.75 87 VAL A CA 1
ATOM 624 C C . VAL A 1 87 ? 6.469 -24.072 10.163 1.00 66.75 87 VAL A C 1
ATOM 626 O O . VAL A 1 87 ? 7.590 -24.345 9.731 1.00 66.75 87 VAL A O 1
ATOM 629 N N . ALA A 1 88 ? 5.388 -24.803 9.867 1.00 65.75 88 ALA A N 1
ATOM 630 C CA . ALA A 1 88 ? 5.426 -25.958 8.973 1.00 65.75 88 ALA A CA 1
ATOM 631 C C . ALA A 1 88 ? 5.414 -25.544 7.491 1.00 65.75 88 ALA A C 1
ATOM 633 O O . ALA A 1 88 ? 5.817 -26.327 6.629 1.00 65.75 88 ALA A O 1
ATOM 634 N N . GLN A 1 89 ? 5.001 -24.311 7.184 1.00 55.06 89 GLN A N 1
ATOM 635 C CA . GLN A 1 89 ? 5.012 -23.769 5.828 1.00 55.06 89 GLN A CA 1
ATOM 636 C C . GLN A 1 89 ? 6.336 -23.066 5.505 1.00 55.06 89 GLN A C 1
ATOM 638 O O . GLN A 1 89 ? 6.916 -22.350 6.322 1.00 55.06 89 GLN A O 1
ATOM 643 N N . THR A 1 90 ? 6.831 -23.277 4.283 1.00 54.12 90 THR A N 1
ATOM 644 C CA . THR A 1 90 ? 7.970 -22.541 3.715 1.00 54.12 90 THR A CA 1
ATOM 645 C C . THR A 1 90 ? 7.559 -21.935 2.369 1.00 54.12 90 THR A C 1
ATOM 647 O O . THR A 1 90 ? 7.198 -22.710 1.479 1.00 54.12 90 THR A O 1
ATOM 650 N N . PRO A 1 91 ? 7.625 -20.598 2.188 1.00 56.59 91 PRO A N 1
ATOM 651 C CA . PRO A 1 91 ? 7.807 -19.563 3.215 1.00 56.59 91 PRO A CA 1
ATOM 652 C C . PRO A 1 91 ? 6.780 -19.639 4.355 1.00 56.59 91 PRO A C 1
ATOM 654 O O . PRO A 1 91 ? 5.690 -20.185 4.191 1.00 56.59 91 PRO A O 1
ATOM 657 N N . ARG A 1 92 ? 7.170 -19.107 5.519 1.00 64.12 92 ARG A N 1
ATOM 658 C CA . ARG A 1 92 ? 6.325 -19.057 6.719 1.00 64.12 92 ARG A CA 1
ATOM 659 C C . ARG A 1 92 ? 5.123 -18.158 6.472 1.00 64.12 92 ARG A C 1
ATOM 661 O O . ARG A 1 92 ? 5.292 -17.046 5.974 1.00 64.12 92 ARG A O 1
ATOM 668 N N . LEU A 1 93 ? 3.949 -18.625 6.873 1.00 67.94 93 LEU A N 1
ATOM 669 C CA . LEU A 1 93 ? 2.704 -17.872 6.794 1.00 67.94 93 LEU A CA 1
ATOM 670 C C . LEU A 1 93 ? 2.377 -17.283 8.171 1.00 67.94 93 LEU A C 1
ATOM 672 O O . LEU A 1 93 ? 2.392 -18.004 9.168 1.00 67.94 93 LEU A O 1
ATOM 676 N N . TYR A 1 94 ? 2.071 -15.986 8.222 1.00 82.75 94 TYR A N 1
ATOM 677 C CA . TYR A 1 94 ? 1.690 -15.290 9.453 1.00 82.75 94 TYR A CA 1
ATOM 678 C C . TYR A 1 94 ? 0.217 -14.918 9.391 1.00 82.75 94 TYR A C 1
ATOM 680 O O . TYR A 1 94 ? -0.142 -13.979 8.686 1.00 82.75 94 TYR A O 1
ATOM 688 N N . SER A 1 95 ? -0.636 -15.645 10.107 1.00 85.38 95 SER A N 1
ATOM 689 C CA . SER A 1 95 ? -2.080 -15.400 10.144 1.00 85.38 95 SER A CA 1
ATOM 690 C C . SER A 1 95 ? -2.476 -14.569 11.356 1.00 85.38 95 SER A C 1
ATOM 692 O O . SER A 1 95 ? -1.985 -14.812 12.455 1.00 85.38 95 SER A O 1
ATOM 694 N N . TYR A 1 96 ? -3.397 -13.628 11.194 1.00 88.12 96 TYR A N 1
ATOM 695 C CA . TYR A 1 96 ? -3.874 -12.782 12.286 1.00 88.12 96 TYR A CA 1
ATOM 696 C C . TYR A 1 96 ? -5.398 -12.784 12.390 1.00 88.12 96 TYR A C 1
ATOM 698 O O . TYR A 1 96 ? -6.111 -13.018 11.411 1.00 88.12 96 TYR A O 1
ATOM 706 N N . GLU A 1 97 ? -5.878 -12.455 13.587 1.00 90.69 97 GLU A N 1
ATOM 707 C CA . GLU A 1 97 ? -7.281 -12.197 13.883 1.00 90.69 97 GLU A CA 1
ATOM 708 C C . GLU A 1 97 ? -7.379 -10.937 14.751 1.00 90.69 97 GLU A C 1
ATOM 710 O O . GLU A 1 97 ? -6.774 -10.878 15.819 1.00 90.69 97 GLU A O 1
ATOM 715 N N . VAL A 1 98 ? -8.133 -9.932 14.296 1.00 94.56 98 VAL A N 1
ATOM 716 C CA . VAL A 1 98 ? -8.420 -8.708 15.061 1.00 94.56 98 VAL A CA 1
ATOM 717 C C . VAL A 1 98 ? -9.910 -8.670 15.402 1.00 94.56 98 VAL A C 1
ATOM 719 O O . VAL A 1 98 ? -10.712 -8.287 14.543 1.00 94.56 98 VAL A O 1
ATOM 722 N N . PRO A 1 99 ? -10.311 -9.076 16.618 1.00 94.69 99 PRO A N 1
ATOM 723 C CA . PRO A 1 99 ? -11.707 -9.062 17.034 1.00 94.69 99 PRO A CA 1
ATOM 724 C C . PRO A 1 99 ? -12.152 -7.684 17.544 1.00 94.69 99 PRO A C 1
ATOM 726 O O . PRO A 1 99 ? -11.341 -6.853 17.949 1.00 94.69 99 PRO A O 1
ATOM 729 N N . GLY A 1 100 ? -13.470 -7.476 17.608 1.00 94.25 100 GLY A N 1
ATOM 730 C CA . GLY A 1 100 ? -14.067 -6.359 18.351 1.00 94.25 100 GLY A CA 1
ATOM 731 C C . GLY A 1 100 ? -14.027 -5.003 17.644 1.00 94.25 100 GLY A C 1
ATOM 732 O O . GLY A 1 100 ? -14.172 -3.976 18.303 1.00 94.25 100 GLY A O 1
ATOM 733 N N . LEU A 1 101 ? -13.848 -4.984 16.322 1.00 95.75 101 LEU A N 1
ATOM 734 C CA . LEU A 1 101 ? -13.859 -3.757 15.529 1.00 95.75 101 LEU A CA 1
ATOM 735 C C . LEU A 1 101 ? -15.288 -3.293 15.231 1.00 95.75 101 LEU A C 1
ATOM 737 O O . LEU A 1 101 ? -16.226 -4.093 15.192 1.00 95.75 101 LEU A O 1
ATOM 741 N N . THR A 1 102 ? -15.451 -1.993 14.998 1.00 95.50 102 THR A N 1
ATOM 742 C CA . THR A 1 102 ? -16.739 -1.394 14.638 1.00 95.50 102 THR A CA 1
ATOM 743 C C . THR A 1 102 ? -17.028 -1.656 13.154 1.00 95.50 102 THR A C 1
ATOM 745 O O . THR A 1 102 ? -16.223 -1.273 12.305 1.00 95.50 102 THR A O 1
ATOM 748 N N . PRO A 1 103 ? -18.170 -2.270 12.795 1.00 94.44 103 PRO A N 1
ATOM 749 C CA . PRO A 1 103 ? -18.565 -2.442 11.403 1.00 94.44 103 PRO A CA 1
ATOM 750 C C . PRO A 1 103 ? -18.792 -1.100 10.699 1.00 94.44 103 PRO A C 1
ATOM 752 O O . PRO A 1 103 ? -19.142 -0.107 11.337 1.00 94.44 103 PRO A O 1
ATOM 755 N N . LYS A 1 104 ? -18.706 -1.092 9.364 1.00 93.25 104 LYS A N 1
ATOM 756 C CA . LYS A 1 104 ? -18.936 0.091 8.513 1.00 93.25 104 LYS A CA 1
ATOM 757 C C . LYS A 1 104 ? -17.989 1.261 8.802 1.00 93.25 104 LYS A C 1
ATOM 759 O O . LYS A 1 104 ? -18.366 2.419 8.618 1.00 93.25 104 LYS A O 1
ATOM 764 N N . VAL A 1 105 ? -16.756 0.950 9.187 1.00 94.88 105 VAL A N 1
ATOM 765 C CA . VAL A 1 105 ? -15.656 1.905 9.369 1.00 94.88 105 VAL A CA 1
ATOM 766 C C . VAL A 1 105 ? -14.511 1.522 8.437 1.00 94.88 105 VAL A C 1
ATOM 768 O O . VAL A 1 105 ? -14.264 0.338 8.224 1.00 94.88 105 VAL A O 1
ATOM 771 N N . ASP A 1 106 ? -13.843 2.517 7.857 1.00 96.38 106 ASP A N 1
ATOM 772 C CA . ASP A 1 106 ? -12.617 2.300 7.091 1.00 96.38 106 ASP A CA 1
ATOM 773 C C . ASP A 1 106 ? -11.444 2.096 8.057 1.00 96.38 106 ASP A C 1
ATOM 775 O O . ASP A 1 106 ? -11.261 2.878 8.990 1.00 96.38 106 ASP A O 1
ATOM 779 N N . TYR A 1 107 ? -10.632 1.067 7.824 1.00 97.69 107 TYR A N 1
ATOM 780 C CA . TYR A 1 107 ? -9.478 0.760 8.672 1.00 97.69 107 TYR A CA 1
ATOM 781 C C . TYR A 1 107 ? -8.198 0.657 7.862 1.00 97.69 107 TYR A C 1
ATOM 783 O O . TYR A 1 107 ? -8.198 0.148 6.744 1.00 97.69 107 TYR A O 1
ATOM 791 N N . VAL A 1 108 ? -7.082 1.061 8.461 1.00 98.12 108 VAL A N 1
ATOM 792 C CA . VAL A 1 108 ? -5.746 0.798 7.928 1.00 98.12 108 VAL A CA 1
ATOM 793 C C . VAL A 1 108 ? -5.080 -0.246 8.808 1.00 98.12 108 VAL A C 1
ATOM 795 O O . VAL A 1 108 ? -4.870 -0.023 9.999 1.00 98.12 108 VAL A O 1
ATOM 798 N N . LEU A 1 109 ? -4.748 -1.389 8.222 1.00 98.19 109 LEU A N 1
ATOM 799 C CA . LEU A 1 109 ? -3.925 -2.409 8.856 1.00 98.19 109 LEU A CA 1
ATOM 800 C C . LEU A 1 109 ? -2.464 -2.127 8.508 1.00 98.19 109 LEU A C 1
ATOM 802 O O . LEU A 1 109 ? -2.127 -2.002 7.331 1.00 98.19 109 LEU A O 1
ATOM 806 N N . LYS A 1 110 ? -1.600 -2.038 9.514 1.00 97.62 110 LYS A N 1
ATOM 807 C CA . LYS A 1 110 ? -0.152 -1.851 9.384 1.00 97.62 110 LYS A CA 1
ATOM 808 C C . LYS A 1 110 ? 0.531 -3.045 10.029 1.00 97.62 110 LYS A C 1
ATOM 810 O O . LYS A 1 110 ? 0.398 -3.246 11.231 1.00 97.62 110 LYS A O 1
ATOM 815 N N . ALA A 1 111 ? 1.243 -3.842 9.243 1.00 95.19 111 ALA A N 1
ATOM 816 C CA . ALA A 1 111 ? 2.072 -4.907 9.780 1.00 95.19 111 ALA A CA 1
ATOM 817 C C . ALA A 1 111 ? 3.534 -4.465 9.816 1.00 95.19 111 ALA A C 1
ATOM 819 O O . ALA A 1 111 ? 4.069 -3.987 8.814 1.00 95.19 111 ALA A O 1
ATOM 820 N N . VAL A 1 112 ? 4.176 -4.644 10.966 1.00 92.44 112 VAL A N 1
ATOM 821 C CA . VAL A 1 112 ? 5.573 -4.272 11.201 1.00 92.44 112 VAL A CA 1
ATOM 822 C C . VAL A 1 112 ? 6.356 -5.523 11.561 1.00 92.44 112 VAL A C 1
ATOM 824 O O . VAL A 1 112 ? 5.970 -6.244 12.479 1.00 92.44 112 VAL A O 1
ATOM 827 N N . LYS A 1 113 ? 7.464 -5.770 10.862 1.00 88.38 113 LYS A N 1
ATOM 828 C CA . LYS A 1 113 ? 8.416 -6.833 11.193 1.00 88.38 113 LYS A CA 1
ATOM 829 C C . LYS A 1 113 ? 9.555 -6.266 12.033 1.00 88.38 113 LYS A C 1
ATOM 831 O O . LYS A 1 113 ? 10.510 -5.703 11.497 1.00 88.38 113 LYS A O 1
ATOM 836 N N . THR A 1 114 ? 9.453 -6.406 13.348 1.00 83.81 114 THR A N 1
ATOM 837 C CA . THR A 1 114 ? 10.292 -5.728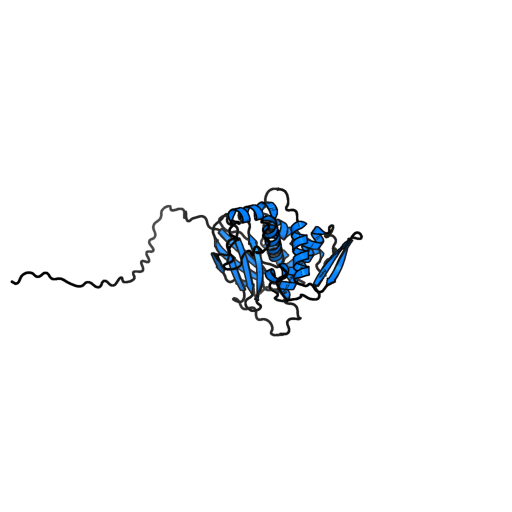 14.349 1.00 83.81 114 THR A CA 1
ATOM 838 C C . THR A 1 114 ? 11.794 -5.963 14.173 1.00 83.81 114 THR A C 1
ATOM 840 O O . THR A 1 114 ? 12.577 -5.034 14.348 1.00 83.81 114 THR A O 1
ATOM 843 N N . SER A 1 115 ? 12.207 -7.158 13.748 1.00 81.00 115 SER A N 1
ATOM 844 C CA . SER A 1 115 ? 13.608 -7.539 13.526 1.00 81.00 115 SER A CA 1
ATOM 845 C C . SER A 1 115 ? 14.299 -6.771 12.405 1.00 81.00 115 SER A C 1
ATOM 847 O O . SER A 1 115 ? 15.525 -6.674 12.388 1.00 81.00 115 SER A O 1
ATOM 849 N N . THR A 1 116 ? 13.526 -6.257 11.451 1.00 80.75 116 THR A N 1
ATOM 850 C CA . THR A 1 116 ? 14.053 -5.570 10.265 1.00 80.75 116 THR A CA 1
ATOM 851 C C . THR A 1 116 ? 13.583 -4.130 10.181 1.00 80.75 116 THR A C 1
ATOM 853 O O . THR A 1 116 ? 14.329 -3.300 9.689 1.00 80.75 116 THR A O 1
ATOM 856 N N . GLY A 1 117 ? 12.398 -3.811 10.699 1.00 83.88 117 GLY A N 1
ATOM 857 C CA . GLY A 1 117 ? 11.730 -2.535 10.463 1.00 83.88 117 GLY A CA 1
ATOM 858 C C . GLY A 1 117 ? 10.904 -2.512 9.175 1.00 83.88 117 GLY A C 1
ATOM 859 O O . GLY A 1 117 ? 10.353 -1.466 8.850 1.00 83.88 117 GLY A O 1
ATOM 860 N N . GLN A 1 118 ? 10.768 -3.640 8.461 1.00 90.00 118 GLN A N 1
ATOM 861 C CA . GLN A 1 118 ? 9.915 -3.712 7.274 1.00 90.00 118 GLN A CA 1
ATOM 862 C C . GLN A 1 118 ? 8.456 -3.438 7.657 1.00 90.00 118 GLN A C 1
ATOM 864 O O . GLN A 1 118 ? 7.945 -3.998 8.632 1.00 90.00 118 GLN A O 1
ATOM 869 N N . ILE A 1 119 ? 7.780 -2.611 6.859 1.00 93.12 119 ILE A N 1
ATOM 870 C CA . ILE A 1 119 ? 6.377 -2.235 7.053 1.00 93.12 119 ILE A CA 1
ATOM 871 C C . ILE A 1 119 ? 5.596 -2.568 5.783 1.00 93.12 119 ILE A C 1
ATOM 873 O O . ILE A 1 119 ? 6.004 -2.194 4.684 1.00 93.12 119 ILE A O 1
ATOM 877 N N . VAL A 1 120 ? 4.450 -3.228 5.946 1.00 95.88 120 VAL A N 1
ATOM 878 C CA . VAL A 1 120 ? 3.424 -3.381 4.905 1.00 95.88 120 VAL A CA 1
ATOM 879 C C . VAL A 1 120 ? 2.083 -2.879 5.431 1.00 95.88 120 VAL A C 1
ATOM 881 O O . VAL A 1 120 ? 1.818 -2.927 6.634 1.00 95.88 120 VAL A O 1
ATOM 884 N N . LYS A 1 121 ? 1.234 -2.363 4.543 1.00 97.94 121 LYS A N 1
ATOM 885 C CA . LYS A 1 121 ? -0.054 -1.757 4.892 1.00 97.94 121 LYS A CA 1
ATOM 886 C C . LYS A 1 121 ? -1.188 -2.279 4.027 1.00 97.94 121 LYS A C 1
ATOM 888 O O . LYS A 1 121 ? -0.966 -2.743 2.913 1.00 97.94 121 LYS A O 1
ATOM 893 N N . LYS A 1 122 ? -2.413 -2.155 4.526 1.00 97.69 122 LYS A N 1
ATOM 894 C CA . LYS A 1 122 ? -3.652 -2.433 3.799 1.00 97.69 122 LYS A CA 1
ATOM 895 C C . LYS A 1 122 ? -4.746 -1.465 4.232 1.00 97.69 122 LYS A C 1
ATOM 897 O O . LYS A 1 122 ? -4.914 -1.239 5.424 1.00 97.69 122 LYS A O 1
ATOM 902 N N . LEU A 1 123 ? -5.518 -0.952 3.279 1.00 97.81 123 LEU A N 1
ATOM 903 C CA . LEU A 1 123 ? -6.719 -0.157 3.539 1.00 97.81 123 LEU A CA 1
ATOM 904 C C . LEU A 1 123 ? -7.963 -1.030 3.331 1.00 97.81 123 LEU A C 1
ATOM 906 O O . LEU A 1 123 ? -8.191 -1.547 2.239 1.00 97.81 123 LEU A O 1
ATOM 910 N N . ILE A 1 124 ? -8.758 -1.193 4.386 1.00 95.94 124 ILE A N 1
ATOM 911 C CA . ILE A 1 124 ? -10.025 -1.918 4.375 1.00 95.94 124 ILE A CA 1
ATOM 912 C C . ILE A 1 124 ? -11.168 -0.925 4.222 1.00 95.94 124 ILE A C 1
ATOM 914 O O . ILE A 1 124 ? -11.388 -0.079 5.085 1.00 95.94 124 ILE A O 1
ATOM 918 N N . GLU A 1 125 ? -11.910 -1.082 3.135 1.00 93.31 125 GLU A N 1
ATOM 919 C CA . GLU A 1 125 ? -13.103 -0.303 2.818 1.00 93.31 125 GLU A CA 1
ATOM 920 C C . GLU A 1 125 ? -14.255 -0.615 3.785 1.00 93.31 125 GLU A C 1
ATOM 922 O O . GLU A 1 125 ? -14.567 -1.782 4.039 1.00 93.31 125 GLU A O 1
ATOM 927 N N . LYS A 1 126 ? -14.946 0.416 4.275 1.00 92.56 126 LYS A N 1
ATOM 928 C CA . LYS A 1 126 ? -16.059 0.280 5.223 1.00 92.56 126 LYS A CA 1
ATOM 929 C C . LYS A 1 126 ? -17.181 -0.649 4.754 1.00 92.56 126 LYS A C 1
ATOM 931 O O . LYS A 1 126 ? -17.785 -1.316 5.591 1.00 92.56 126 LYS A O 1
ATOM 936 N N . GLU A 1 127 ? -17.474 -0.746 3.451 1.00 89.81 127 GLU A N 1
ATOM 937 C CA . GLU A 1 127 ? -18.491 -1.677 2.934 1.00 89.81 127 GLU A CA 1
ATOM 938 C C . GLU A 1 127 ? -18.069 -3.144 3.083 1.00 89.81 127 GLU A C 1
ATOM 940 O O . GLU A 1 127 ? -18.924 -4.029 3.076 1.00 89.81 127 GLU A O 1
ATOM 945 N N . LYS A 1 128 ? -16.767 -3.411 3.238 1.00 89.19 128 LYS A N 1
ATOM 946 C CA . LYS A 1 128 ? -16.222 -4.750 3.489 1.00 89.19 128 LYS A CA 1
ATOM 947 C C . LYS A 1 128 ? -16.141 -5.090 4.972 1.00 89.19 128 LYS A C 1
ATOM 949 O O . LYS A 1 128 ? -16.075 -6.268 5.312 1.00 89.19 128 LYS A O 1
ATOM 954 N N . VAL A 1 129 ? -16.190 -4.095 5.857 1.00 91.81 129 VAL A N 1
ATOM 955 C CA . VAL A 1 129 ? -16.215 -4.292 7.312 1.00 91.81 129 VAL A CA 1
ATOM 956 C C . VAL A 1 129 ? -17.652 -4.552 7.764 1.00 91.81 129 VAL A C 1
ATOM 958 O O . VAL A 1 129 ? -18.356 -3.667 8.255 1.00 91.81 129 VAL A O 1
ATOM 961 N N . VAL A 1 130 ? -18.116 -5.783 7.560 1.00 92.00 130 VAL A N 1
ATOM 962 C CA . VAL A 1 130 ? -19.459 -6.237 7.951 1.00 92.00 130 VAL A CA 1
ATOM 963 C C . VAL A 1 130 ? -19.432 -6.979 9.285 1.00 92.00 130 VAL A C 1
ATOM 965 O O . VAL A 1 130 ? -18.410 -7.544 9.672 1.00 92.00 130 VAL A O 1
ATOM 968 N N . ALA A 1 131 ? -20.554 -6.970 10.008 1.00 91.12 131 ALA A N 1
ATOM 969 C CA . ALA A 1 131 ? -20.671 -7.668 11.288 1.00 91.12 131 ALA A CA 1
ATOM 970 C C . ALA A 1 131 ? -20.378 -9.173 11.136 1.00 91.12 131 ALA A C 1
ATOM 972 O O . ALA A 1 131 ? -2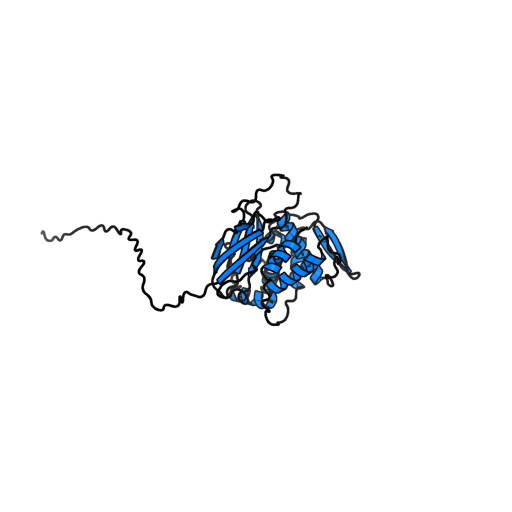0.787 -9.789 10.151 1.00 91.12 131 ALA A O 1
ATOM 973 N N . GLY A 1 132 ? -19.703 -9.764 12.124 1.00 90.94 132 GLY A N 1
ATOM 974 C CA . GLY A 1 132 ? -19.238 -11.152 12.067 1.00 90.94 132 GLY A CA 1
ATOM 975 C C . GLY A 1 132 ? -17.756 -11.253 11.705 1.00 90.94 132 GLY A C 1
ATOM 976 O O . GLY A 1 132 ? -16.949 -10.484 12.216 1.00 90.94 132 GLY A O 1
ATOM 977 N N . SER A 1 133 ? -17.379 -12.224 10.870 1.00 86.06 133 SER A N 1
ATOM 978 C CA . SER A 1 133 ? -15.986 -12.431 10.442 1.00 86.06 133 SER A CA 1
ATOM 979 C C . SER A 1 133 ? -15.791 -12.044 8.981 1.00 86.06 133 SER A C 1
ATOM 981 O O . SER A 1 133 ? -16.544 -12.484 8.116 1.00 86.06 133 SER A O 1
ATOM 983 N N . VAL A 1 134 ? -14.753 -11.253 8.717 1.00 86.88 134 VAL A N 1
ATOM 984 C CA . VAL A 1 134 ? -14.313 -10.868 7.374 1.00 86.88 134 VAL A CA 1
ATOM 985 C C . VAL A 1 134 ? -12.932 -11.468 7.150 1.00 86.88 134 VAL A C 1
ATOM 987 O O . VAL A 1 134 ? -11.966 -11.088 7.809 1.00 86.88 134 VAL A O 1
ATOM 990 N N . GLU A 1 135 ? -12.845 -12.424 6.234 1.00 84.62 135 GLU A N 1
ATOM 991 C CA . GLU A 1 135 ? -11.627 -13.198 5.978 1.00 84.62 135 GLU A CA 1
ATOM 992 C C . GLU A 1 135 ? -10.873 -12.696 4.737 1.00 84.62 135 GLU A C 1
ATOM 994 O O . GLU A 1 135 ? -11.334 -11.800 4.024 1.00 84.62 135 GLU A O 1
ATOM 999 N N . GLY A 1 136 ? -9.690 -13.263 4.485 1.00 78.62 136 GLY A N 1
ATOM 1000 C CA . GLY A 1 136 ? -8.911 -13.009 3.269 1.00 78.62 136 GLY A CA 1
ATOM 1001 C C . GLY A 1 136 ? -8.213 -11.647 3.217 1.00 78.62 136 GLY A C 1
ATOM 1002 O O . GLY A 1 136 ? -7.863 -11.180 2.134 1.00 78.62 136 GLY A O 1
ATOM 1003 N N . GLN A 1 137 ? -8.000 -10.987 4.359 1.00 87.06 137 GLN A N 1
ATOM 1004 C CA . GLN A 1 137 ? -7.349 -9.676 4.406 1.00 87.06 137 GLN A CA 1
ATOM 1005 C C . GLN A 1 137 ? -5.817 -9.807 4.349 1.00 87.06 137 GLN A C 1
ATOM 1007 O O . GLN A 1 137 ? -5.139 -9.871 5.371 1.00 87.06 137 GLN A O 1
ATOM 1012 N N . ILE A 1 138 ? -5.252 -9.875 3.143 1.00 88.44 138 ILE A N 1
ATOM 1013 C CA . ILE A 1 138 ? -3.799 -10.017 2.943 1.00 88.44 138 ILE A CA 1
ATOM 1014 C C . ILE A 1 138 ? -3.116 -8.646 3.009 1.00 88.44 138 ILE A C 1
ATOM 1016 O O . ILE A 1 138 ? -3.479 -7.754 2.238 1.00 88.44 138 ILE A O 1
ATOM 1020 N N . ILE A 1 139 ? -2.145 -8.502 3.917 1.00 93.31 139 ILE A N 1
ATOM 1021 C CA . ILE A 1 139 ? -1.274 -7.329 4.065 1.00 93.31 139 ILE A CA 1
ATOM 1022 C C . ILE A 1 139 ? 0.083 -7.658 3.428 1.00 93.31 139 ILE A C 1
ATOM 1024 O O . ILE A 1 139 ? 0.843 -8.458 3.973 1.00 93.31 139 ILE A O 1
ATOM 1028 N N . ASP A 1 140 ? 0.369 -7.070 2.270 1.00 91.62 140 ASP A N 1
ATOM 1029 C CA . ASP A 1 140 ? 1.523 -7.396 1.425 1.00 91.62 140 ASP A CA 1
ATOM 1030 C C . ASP A 1 140 ? 2.024 -6.142 0.654 1.00 91.62 140 ASP A C 1
ATOM 1032 O O . ASP A 1 140 ? 1.484 -5.036 0.817 1.00 91.62 140 ASP A O 1
ATOM 1036 N N . PRO A 1 141 ? 3.069 -6.241 -0.191 1.00 93.00 141 PRO A N 1
ATOM 1037 C CA . PRO A 1 141 ? 3.500 -5.118 -1.028 1.00 93.00 141 PRO A CA 1
ATOM 1038 C C . PRO A 1 141 ? 2.434 -4.614 -2.014 1.00 93.00 141 PRO A C 1
ATOM 1040 O O . PRO A 1 141 ? 2.444 -3.432 -2.364 1.00 93.00 141 PRO A O 1
ATOM 1043 N N . VAL A 1 142 ? 1.495 -5.465 -2.448 1.00 94.50 142 VAL A N 1
ATOM 1044 C CA . VAL A 1 142 ? 0.389 -5.068 -3.335 1.00 94.50 142 VAL A CA 1
ATOM 1045 C C . VAL A 1 142 ? -0.573 -4.147 -2.591 1.00 94.50 142 VAL A C 1
ATOM 1047 O O . VAL A 1 142 ? -0.833 -3.034 -3.051 1.00 94.50 142 VAL A O 1
ATOM 1050 N N . SER A 1 143 ? -1.052 -4.561 -1.416 1.00 96.50 143 SER A N 1
ATOM 1051 C CA . SER A 1 143 ? -1.929 -3.740 -0.581 1.00 96.50 143 SER A CA 1
ATOM 1052 C C . SER A 1 143 ? -1.223 -2.473 -0.105 1.00 96.50 143 SER A C 1
ATOM 1054 O O . SER A 1 143 ? -1.839 -1.411 -0.048 1.00 96.50 143 SER A O 1
ATOM 1056 N N . THR A 1 144 ? 0.088 -2.541 0.145 1.00 97.81 144 THR A N 1
ATOM 1057 C CA . THR A 1 144 ? 0.890 -1.362 0.508 1.00 97.81 144 THR A CA 1
ATOM 1058 C C . THR A 1 144 ? 0.940 -0.364 -0.643 1.00 97.81 144 THR A C 1
ATOM 1060 O O . THR A 1 144 ? 0.743 0.831 -0.436 1.00 97.81 144 THR A O 1
ATOM 1063 N N . THR A 1 145 ? 1.131 -0.847 -1.873 1.00 98.00 145 THR A N 1
ATOM 1064 C CA . THR A 1 145 ? 1.088 -0.004 -3.074 1.00 98.00 145 THR A CA 1
ATOM 1065 C C . THR A 1 145 ? -0.291 0.632 -3.244 1.00 98.00 145 THR A C 1
ATOM 1067 O O . THR A 1 145 ? -0.379 1.822 -3.533 1.00 98.00 145 THR A O 1
ATOM 1070 N N . ALA A 1 146 ? -1.375 -0.110 -2.998 1.00 97.31 146 ALA A N 1
ATOM 1071 C CA . ALA A 1 146 ? -2.728 0.443 -3.038 1.00 97.31 146 ALA A CA 1
ATOM 1072 C C . ALA A 1 146 ? -2.951 1.546 -1.980 1.00 97.31 146 ALA A C 1
ATOM 1074 O O . ALA A 1 146 ? -3.596 2.550 -2.280 1.00 97.31 146 ALA A O 1
ATOM 1075 N N . VAL A 1 147 ? -2.377 1.411 -0.776 1.00 98.00 147 VAL A N 1
ATOM 1076 C CA . VAL A 1 147 ? -2.395 2.468 0.255 1.00 98.00 147 VAL A CA 1
ATOM 1077 C C . VAL A 1 147 ? -1.624 3.706 -0.207 1.00 98.00 147 VAL A C 1
ATOM 1079 O O . VAL A 1 147 ? -2.171 4.802 -0.140 1.00 98.00 147 VAL A O 1
ATOM 1082 N N . VAL A 1 148 ? -0.411 3.545 -0.745 1.00 97.81 148 VAL A N 1
ATOM 1083 C CA . VAL A 1 148 ? 0.386 4.659 -1.301 1.00 97.81 148 VAL A CA 1
ATOM 1084 C C . VAL A 1 148 ? -0.393 5.403 -2.388 1.00 97.81 148 VAL A C 1
ATOM 1086 O O . VAL A 1 148 ? -0.449 6.630 -2.419 1.00 97.81 148 VAL A O 1
ATOM 1089 N N . MET A 1 149 ? -1.047 4.664 -3.278 1.00 96.56 149 MET A N 1
ATOM 1090 C CA . MET A 1 149 ? -1.869 5.237 -4.341 1.00 96.56 149 MET A CA 1
ATOM 1091 C C . MET A 1 149 ? -3.085 5.985 -3.784 1.00 96.56 149 MET A C 1
ATOM 1093 O O . MET A 1 149 ? -3.412 7.066 -4.273 1.00 96.56 149 MET A O 1
ATOM 1097 N N . ALA A 1 150 ? -3.721 5.457 -2.733 1.00 96.31 150 ALA A N 1
ATOM 1098 C CA . ALA A 1 150 ? -4.792 6.146 -2.021 1.00 96.31 150 ALA A CA 1
ATOM 1099 C C . ALA A 1 150 ? -4.300 7.475 -1.429 1.00 96.31 150 ALA A C 1
ATOM 1101 O O . ALA A 1 150 ? -4.931 8.510 -1.633 1.00 96.31 150 ALA A O 1
ATOM 1102 N N . GLU A 1 151 ? -3.154 7.467 -0.749 1.00 95.88 151 GLU A N 1
ATOM 1103 C CA . GLU A 1 151 ? -2.521 8.650 -0.159 1.00 95.88 151 GLU A CA 1
ATOM 1104 C C . GLU A 1 151 ? -2.217 9.725 -1.212 1.00 95.88 151 GLU A C 1
ATOM 1106 O O . GLU A 1 151 ? -2.571 10.895 -1.018 1.00 95.88 151 GLU A O 1
ATOM 1111 N N . LYS A 1 152 ? -1.656 9.339 -2.368 1.00 95.31 152 LYS A N 1
ATOM 1112 C CA . LYS A 1 152 ? -1.410 10.248 -3.501 1.00 95.31 152 LYS A CA 1
ATOM 1113 C C . LYS A 1 152 ? -2.701 10.827 -4.072 1.00 95.31 152 LYS A C 1
ATOM 1115 O O . LYS A 1 152 ? -2.799 12.046 -4.251 1.00 95.31 152 LYS A O 1
ATOM 1120 N N . THR A 1 153 ? -3.712 9.988 -4.296 1.00 94.44 153 THR A N 1
ATOM 1121 C CA . THR A 1 153 ? -5.014 10.427 -4.815 1.00 94.44 153 THR A CA 1
ATOM 1122 C C . THR A 1 153 ? -5.689 11.395 -3.847 1.00 94.44 153 THR A C 1
ATOM 1124 O O . THR A 1 153 ? -6.169 12.448 -4.271 1.00 94.44 153 THR A O 1
ATOM 1127 N N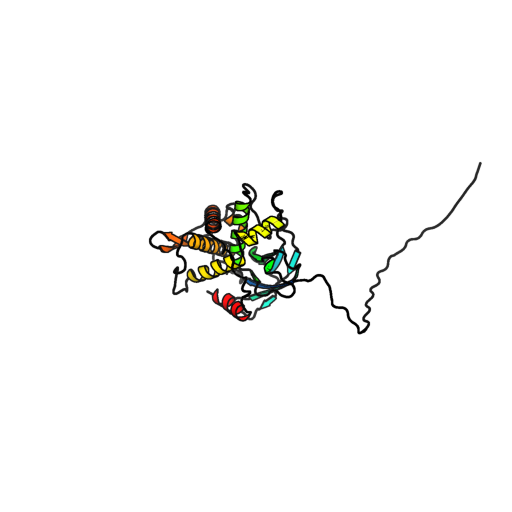 . LEU A 1 154 ? -5.689 11.098 -2.545 1.00 94.25 154 LEU A N 1
ATOM 1128 C CA . LEU A 1 154 ? -6.270 11.959 -1.514 1.00 94.25 154 LEU A CA 1
ATOM 1129 C C . LEU A 1 154 ? -5.515 13.294 -1.413 1.00 94.25 154 LEU A C 1
ATOM 1131 O O . LEU A 1 154 ? -6.138 14.354 -1.460 1.00 94.25 154 LEU A O 1
ATOM 1135 N N . THR A 1 155 ? -4.181 13.259 -1.364 1.00 92.81 155 THR A N 1
ATOM 1136 C CA . THR A 1 155 ? -3.325 14.459 -1.304 1.00 92.81 155 THR A CA 1
ATOM 1137 C C . THR A 1 155 ? -3.580 15.388 -2.493 1.00 92.81 155 THR A C 1
ATOM 1139 O O . THR A 1 155 ? -3.780 16.593 -2.317 1.00 92.81 155 THR A O 1
ATOM 1142 N N . SER A 1 156 ? -3.661 14.825 -3.703 1.00 91.50 156 SER A N 1
ATOM 1143 C CA . SER A 1 156 ? -3.985 15.573 -4.920 1.00 91.50 156 SER A CA 1
ATOM 1144 C C . SER A 1 156 ? -5.421 16.109 -4.909 1.00 91.50 156 SER A C 1
ATOM 1146 O O . SER A 1 156 ? -5.650 17.275 -5.236 1.00 91.50 156 SER A O 1
ATOM 1148 N N . THR A 1 157 ? -6.396 15.286 -4.510 1.00 91.94 157 THR A N 1
ATOM 1149 C CA . THR A 1 157 ? -7.825 15.652 -4.474 1.00 91.94 157 THR A CA 1
ATOM 1150 C C . THR A 1 157 ? -8.075 16.836 -3.547 1.00 91.94 157 THR A C 1
ATOM 1152 O O . THR A 1 157 ? -8.779 17.778 -3.912 1.00 91.94 157 THR A O 1
ATOM 1155 N N . PHE A 1 158 ? -7.445 16.831 -2.373 1.00 91.06 158 PHE A N 1
ATOM 1156 C CA . PHE A 1 158 ? -7.567 17.906 -1.390 1.00 91.06 158 PHE A CA 1
ATOM 1157 C C . PHE A 1 158 ? -6.581 19.057 -1.617 1.00 91.06 158 PHE A C 1
ATOM 1159 O O . PHE A 1 158 ? -6.563 20.003 -0.831 1.00 91.06 158 PHE A O 1
ATOM 1166 N N . ARG A 1 159 ? -5.794 19.013 -2.704 1.00 87.56 159 ARG A N 1
ATOM 1167 C CA . ARG A 1 159 ? -4.835 20.057 -3.102 1.00 87.56 159 ARG A CA 1
ATOM 1168 C C . ARG A 1 159 ? -3.870 20.433 -1.973 1.00 87.56 159 ARG A C 1
ATOM 1170 O O . ARG A 1 159 ? -3.570 21.608 -1.758 1.00 87.56 159 ARG A O 1
ATOM 1177 N N . LEU A 1 160 ? -3.398 19.431 -1.236 1.00 83.75 160 LEU A N 1
ATOM 1178 C CA . LEU A 1 160 ? -2.516 19.631 -0.092 1.00 83.75 160 LEU A CA 1
ATOM 1179 C C . LEU A 1 160 ? -1.081 19.846 -0.586 1.00 83.75 160 LEU A C 1
ATOM 1181 O O . LEU A 1 160 ? -0.396 18.903 -0.965 1.00 83.75 160 LEU A O 1
ATOM 1185 N N . ALA A 1 161 ? -0.632 21.101 -0.609 1.00 74.06 161 ALA A N 1
ATOM 1186 C CA . ALA A 1 161 ? 0.680 21.460 -1.155 1.00 74.06 161 ALA A CA 1
ATOM 1187 C C . ALA A 1 161 ? 1.859 21.163 -0.209 1.00 74.06 161 ALA A C 1
ATOM 1189 O O . ALA A 1 161 ? 2.994 21.073 -0.665 1.00 74.06 161 ALA A O 1
ATOM 1190 N N . THR A 1 162 ? 1.612 21.059 1.101 1.00 74.56 162 THR A N 1
ATOM 1191 C CA . THR A 1 162 ? 2.673 21.015 2.127 1.00 74.56 162 THR A CA 1
ATOM 1192 C C . THR A 1 162 ? 2.590 19.824 3.074 1.00 74.56 162 THR A C 1
ATOM 1194 O O . THR A 1 162 ? 3.555 19.552 3.782 1.00 74.56 162 THR A O 1
ATOM 1197 N N . VAL A 1 163 ? 1.457 19.119 3.111 1.00 82.69 163 VAL A N 1
ATOM 1198 C CA . VAL A 1 163 ? 1.232 17.990 4.020 1.00 82.69 163 VAL A CA 1
ATOM 1199 C C . VAL A 1 163 ? 0.604 16.852 3.231 1.00 82.69 163 VAL A C 1
ATOM 1201 O O . VAL A 1 163 ? -0.561 16.935 2.848 1.00 82.69 163 VAL A O 1
ATOM 1204 N N . ALA A 1 164 ? 1.376 15.796 2.990 1.00 86.50 164 ALA A N 1
ATOM 1205 C CA . ALA A 1 164 ? 0.858 14.568 2.404 1.00 86.50 164 ALA A CA 1
ATOM 1206 C C . ALA A 1 164 ? -0.067 13.845 3.393 1.00 86.50 164 ALA A C 1
ATOM 1208 O O . ALA A 1 164 ? 0.126 13.914 4.613 1.00 86.50 164 ALA A O 1
ATOM 1209 N N . ILE A 1 165 ? -1.068 13.143 2.862 1.00 91.12 165 ILE A N 1
ATOM 1210 C CA . ILE A 1 165 ? -1.872 12.204 3.644 1.00 91.12 165 ILE A CA 1
ATOM 1211 C C . ILE A 1 165 ? -1.056 10.947 3.919 1.00 91.12 165 ILE A C 1
ATOM 1213 O O . ILE A 1 165 ? -0.529 10.350 2.991 1.00 91.12 165 ILE A O 1
ATOM 1217 N N . LYS A 1 166 ? -0.961 10.560 5.196 1.00 91.69 166 LYS A N 1
ATOM 1218 C CA . LYS A 1 166 ? -0.247 9.363 5.657 1.00 91.69 166 LYS A CA 1
ATOM 1219 C C . LYS A 1 166 ? -1.200 8.468 6.454 1.00 91.69 166 LYS A C 1
ATOM 1221 O O . LYS A 1 166 ? -1.390 8.636 7.654 1.00 91.69 166 LYS A O 1
ATOM 1226 N N . LEU A 1 167 ? -1.829 7.521 5.773 1.00 94.12 167 LEU A N 1
ATOM 1227 C CA . LEU A 1 167 ? -2.785 6.581 6.341 1.00 94.12 167 LEU A CA 1
ATOM 1228 C C . LEU A 1 167 ? -2.073 5.520 7.199 1.00 94.12 167 LEU A C 1
ATOM 1230 O O . LEU A 1 167 ? -1.036 4.962 6.828 1.00 94.12 167 LEU A O 1
ATOM 1234 N N . GLY A 1 168 ? -2.645 5.225 8.370 1.00 92.19 168 GLY A N 1
ATOM 1235 C CA . GLY A 1 168 ? -2.090 4.248 9.313 1.00 92.19 168 GLY A CA 1
ATOM 1236 C C . GLY A 1 168 ? -0.768 4.666 9.960 1.00 92.19 168 GLY A C 1
ATOM 1237 O O . GLY A 1 168 ? -0.027 3.802 10.424 1.00 92.19 168 GLY A O 1
ATOM 1238 N N . GLU A 1 169 ? -0.445 5.962 9.959 1.00 90.50 169 GLU A N 1
ATOM 1239 C CA . GLU A 1 169 ? 0.643 6.499 10.774 1.00 90.50 169 GLU A CA 1
ATOM 1240 C C . GLU A 1 169 ? 0.138 6.941 12.143 1.00 90.50 169 GLU A C 1
ATOM 1242 O O . GLU A 1 169 ? -0.892 7.603 12.277 1.00 90.50 169 GLU A O 1
ATOM 1247 N N . GLU A 1 170 ? 0.875 6.546 13.178 1.00 86.25 170 GLU A N 1
ATOM 1248 C CA . GLU A 1 170 ? 0.491 6.820 14.555 1.00 86.25 170 GLU A CA 1
ATOM 1249 C C . GLU A 1 170 ? 0.570 8.317 14.844 1.00 86.25 170 GLU A C 1
ATOM 1251 O O . GLU A 1 170 ? 1.574 8.968 14.558 1.00 86.25 170 GLU A O 1
ATOM 1256 N N . ASN A 1 171 ? -0.497 8.861 15.432 1.00 80.50 171 ASN A N 1
ATOM 1257 C CA . ASN A 1 171 ? -0.644 10.291 15.715 1.00 80.50 171 ASN A CA 1
ATOM 1258 C C . ASN A 1 171 ? -0.639 11.192 14.465 1.00 80.50 171 ASN A C 1
ATOM 1260 O O . ASN A 1 171 ? -0.509 12.412 14.599 1.00 80.50 171 ASN A O 1
ATOM 1264 N N . TYR A 1 172 ? -0.797 10.635 13.260 1.00 84.56 172 TYR A N 1
ATOM 1265 C CA . TYR A 1 172 ? -1.020 11.449 12.073 1.00 84.56 172 TYR A CA 1
ATOM 1266 C C . TYR A 1 172 ? -2.430 12.037 12.109 1.00 84.56 172 TYR A C 1
ATOM 1268 O O . TYR A 1 172 ? -3.416 11.320 11.974 1.00 84.56 172 TYR A O 1
ATOM 1276 N N . LEU A 1 173 ? -2.525 13.355 12.262 1.00 84.19 173 LEU A N 1
ATOM 1277 C CA . LEU A 1 173 ? -3.794 14.064 12.176 1.00 84.19 173 LEU A CA 1
ATOM 1278 C C . LEU A 1 173 ? -4.034 14.517 10.740 1.00 84.19 173 LEU A C 1
ATOM 1280 O O . LEU A 1 173 ? -3.156 15.120 10.115 1.00 84.19 173 LEU A O 1
ATOM 1284 N N . LEU A 1 174 ? -5.250 14.279 10.244 1.00 87.25 174 LEU A N 1
ATOM 1285 C CA . LEU A 1 174 ? -5.686 14.853 8.977 1.00 87.25 174 LEU A CA 1
ATOM 1286 C C . LEU A 1 174 ? -5.531 16.386 9.011 1.00 87.25 174 LEU A C 1
ATOM 1288 O O . LEU A 1 174 ? -5.767 17.013 10.052 1.00 87.25 174 LEU A O 1
ATOM 1292 N N . PRO A 1 175 ? -5.168 17.021 7.883 1.00 86.62 175 PRO A N 1
ATOM 1293 C CA . PRO A 1 175 ? -5.149 18.475 7.785 1.00 86.62 175 PRO A CA 1
ATOM 1294 C C . PRO A 1 175 ? -6.508 19.067 8.167 1.00 86.62 175 PRO A C 1
ATOM 1296 O O . PRO A 1 175 ? -7.541 18.509 7.819 1.00 86.62 175 PRO A O 1
ATOM 1299 N N . ALA A 1 176 ? -6.527 20.232 8.819 1.00 81.94 176 ALA A N 1
ATOM 1300 C CA . ALA A 1 176 ? -7.733 20.786 9.453 1.00 81.94 176 ALA A CA 1
ATOM 1301 C C . ALA A 1 176 ? -8.975 20.932 8.539 1.00 81.94 176 ALA A C 1
ATOM 1303 O O . ALA A 1 176 ? -10.099 20.937 9.032 1.00 81.94 176 ALA A O 1
ATOM 1304 N N . ALA A 1 177 ? -8.790 21.058 7.220 1.00 81.88 177 ALA A N 1
ATOM 1305 C CA . ALA A 1 177 ? -9.876 21.163 6.239 1.00 81.88 177 ALA A CA 1
ATOM 1306 C C . ALA A 1 177 ? -10.389 19.804 5.715 1.00 81.88 177 ALA A C 1
ATOM 1308 O O . ALA A 1 177 ? -11.345 19.760 4.942 1.00 81.88 177 ALA A O 1
ATOM 1309 N N . VAL A 1 178 ? -9.747 18.702 6.104 1.00 89.75 178 VAL A N 1
ATOM 1310 C CA . VAL A 1 178 ? -10.016 17.344 5.633 1.00 89.75 178 VAL A CA 1
ATOM 1311 C C . VAL A 1 178 ? -10.590 16.538 6.793 1.00 89.75 178 VAL A C 1
ATOM 1313 O O . VAL A 1 178 ? -9.958 16.386 7.832 1.00 89.75 178 VAL A O 1
ATOM 1316 N N . THR A 1 179 ? -11.804 16.018 6.620 1.00 90.38 179 THR A N 1
ATOM 1317 C CA . THR A 1 179 ? -12.459 15.177 7.629 1.00 90.38 179 THR A CA 1
ATOM 1318 C C . THR A 1 179 ? -12.395 13.712 7.232 1.00 90.38 179 THR A C 1
ATOM 1320 O O . THR A 1 179 ? -12.405 13.381 6.046 1.00 90.38 179 THR A O 1
ATOM 1323 N N . GLU A 1 180 ? -12.426 12.823 8.222 1.00 92.00 180 GLU A N 1
ATOM 1324 C CA . GLU A 1 180 ? -12.521 11.377 8.006 1.00 92.00 180 GLU A CA 1
ATOM 1325 C C . GLU A 1 180 ? -13.692 10.993 7.089 1.00 92.00 180 GLU A C 1
ATOM 1327 O O . GLU A 1 180 ? -13.534 10.161 6.201 1.00 92.00 180 GLU A O 1
ATOM 1332 N N . GLY A 1 181 ? -14.852 11.644 7.234 1.00 92.00 181 GLY A N 1
ATOM 1333 C CA . GLY A 1 181 ? -16.011 11.385 6.376 1.00 92.00 181 GLY A CA 1
ATOM 1334 C C . GLY A 1 181 ? -15.757 11.715 4.901 1.00 92.00 181 GLY A C 1
ATOM 1335 O O . GLY A 1 181 ? -16.182 10.964 4.022 1.00 92.00 181 GLY A O 1
ATOM 1336 N N . ILE A 1 182 ? -15.033 12.803 4.622 1.00 91.88 182 ILE A N 1
ATOM 1337 C CA . ILE A 1 182 ? -14.656 13.185 3.255 1.00 91.88 182 ILE A CA 1
ATOM 1338 C C . ILE A 1 182 ? -13.558 12.253 2.724 1.00 91.88 182 ILE A C 1
ATOM 1340 O O . ILE A 1 182 ? -13.645 11.816 1.580 1.00 91.88 182 ILE A O 1
ATOM 1344 N N . VAL A 1 183 ? -12.561 11.896 3.544 1.00 94.94 183 VAL A N 1
ATOM 1345 C CA . VAL A 1 183 ? -11.521 10.915 3.176 1.00 94.94 183 VAL A CA 1
ATOM 1346 C C . VAL A 1 183 ? -12.155 9.578 2.814 1.00 94.94 183 VAL A C 1
ATOM 1348 O O . VAL A 1 183 ? -11.895 9.063 1.730 1.00 94.94 183 VAL A O 1
ATOM 1351 N N . SER A 1 184 ? -13.038 9.064 3.673 1.00 95.44 184 SER A N 1
ATOM 1352 C CA . SER A 1 184 ? -13.825 7.855 3.433 1.00 95.44 184 SER A CA 1
ATOM 1353 C C . SER A 1 184 ? -14.564 7.955 2.099 1.00 95.44 184 SER A C 1
ATOM 1355 O O . SER A 1 184 ? -14.368 7.124 1.219 1.00 95.44 184 SER A O 1
ATOM 1357 N N . ALA A 1 185 ? -15.359 9.008 1.878 1.00 92.25 185 ALA A N 1
ATOM 1358 C CA . ALA A 1 185 ? -16.092 9.178 0.622 1.00 92.25 185 ALA A CA 1
ATOM 1359 C C . ALA A 1 185 ? -15.175 9.163 -0.619 1.00 92.25 185 ALA A C 1
ATOM 1361 O O . ALA A 1 185 ? -15.510 8.525 -1.620 1.00 92.25 185 ALA A O 1
ATOM 1362 N N . THR A 1 186 ? -14.008 9.809 -0.552 1.00 93.38 186 THR A N 1
ATOM 1363 C CA . THR A 1 186 ? -13.022 9.805 -1.641 1.00 93.38 186 THR A CA 1
ATOM 1364 C C . THR A 1 186 ? -12.383 8.429 -1.836 1.00 93.38 186 THR A C 1
ATOM 1366 O O . THR A 1 186 ? -12.225 8.003 -2.978 1.00 93.38 186 THR A O 1
ATOM 1369 N N . ILE A 1 187 ? -12.076 7.688 -0.765 1.00 93.50 187 ILE A N 1
ATOM 1370 C CA . ILE A 1 187 ? -11.601 6.296 -0.856 1.00 93.50 187 ILE A CA 1
ATOM 1371 C C . ILE A 1 187 ? -12.601 5.455 -1.660 1.00 93.50 187 ILE A C 1
ATOM 1373 O O . ILE A 1 187 ? -12.208 4.771 -2.602 1.00 93.50 187 ILE A O 1
ATOM 1377 N N . HIS A 1 188 ? -13.897 5.580 -1.374 1.00 89.31 188 HIS A N 1
ATOM 1378 C CA . HIS A 1 188 ? -14.950 4.770 -2.005 1.00 89.31 188 HIS A CA 1
ATOM 1379 C C . HIS A 1 188 ? -15.289 5.152 -3.444 1.00 89.31 188 HIS A C 1
ATOM 1381 O O . HIS A 1 188 ? -15.836 4.338 -4.191 1.00 89.31 188 HIS A O 1
ATOM 1387 N N . THR A 1 189 ? -14.981 6.382 -3.849 1.00 87.50 189 THR A N 1
ATOM 1388 C CA . THR A 1 189 ? -15.369 6.915 -5.165 1.00 87.50 189 THR A CA 1
ATOM 1389 C C . THR A 1 189 ? -14.192 7.081 -6.120 1.00 87.50 189 THR A C 1
ATOM 1391 O O . THR A 1 189 ? -14.340 6.802 -7.306 1.00 87.50 189 THR A O 1
ATOM 1394 N N . ALA A 1 190 ? -13.026 7.490 -5.617 1.00 89.31 190 ALA A N 1
ATOM 1395 C CA . ALA A 1 190 ? -11.853 7.828 -6.420 1.00 89.31 190 ALA A CA 1
ATOM 1396 C C . ALA A 1 190 ? -10.714 6.799 -6.318 1.00 89.31 190 ALA A C 1
ATOM 1398 O O . ALA A 1 190 ? -9.855 6.769 -7.195 1.00 89.31 190 ALA A O 1
ATOM 1399 N N . VAL A 1 191 ? -10.689 5.958 -5.276 1.00 92.38 191 VAL A N 1
ATOM 1400 C CA . VAL A 1 191 ? -9.605 4.979 -5.067 1.00 92.38 191 VAL A CA 1
ATOM 1401 C C . VAL A 1 191 ? -10.090 3.547 -5.289 1.00 92.38 191 VAL A C 1
ATOM 1403 O O . VAL A 1 191 ? -9.546 2.825 -6.119 1.00 92.38 191 VAL A O 1
ATOM 1406 N N . ARG A 1 192 ? -11.129 3.124 -4.567 1.00 90.56 192 ARG A N 1
ATOM 1407 C CA . ARG A 1 192 ? -11.627 1.739 -4.518 1.00 90.56 192 ARG A CA 1
ATOM 1408 C C . ARG A 1 192 ? -10.497 0.718 -4.263 1.00 90.56 192 ARG A C 1
ATOM 1410 O O . ARG A 1 192 ? -10.214 -0.101 -5.143 1.00 90.56 192 ARG A O 1
ATOM 1417 N N . PRO A 1 193 ? -9.817 0.774 -3.096 1.00 91.19 193 PRO A N 1
ATOM 1418 C CA . PRO A 1 193 ? -8.574 0.048 -2.819 1.00 91.19 193 PRO A CA 1
ATOM 1419 C C . PRO A 1 193 ? -8.577 -1.426 -3.208 1.00 91.19 193 PRO A C 1
ATOM 1421 O O . PRO A 1 193 ? -7.606 -1.900 -3.778 1.00 91.19 193 PRO A O 1
ATOM 1424 N N . SER A 1 194 ? -9.668 -2.155 -2.981 1.00 89.00 194 SER A N 1
ATOM 1425 C CA . SER A 1 194 ? -9.701 -3.580 -3.319 1.00 89.00 194 SER A CA 1
ATOM 1426 C C . SER A 1 194 ? -9.657 -3.870 -4.819 1.00 89.00 194 SER A C 1
ATOM 1428 O O . SER A 1 194 ? -9.131 -4.900 -5.234 1.00 89.00 194 SER A O 1
ATOM 1430 N N . TYR A 1 195 ? -10.235 -2.991 -5.641 1.00 89.81 195 TYR A N 1
ATOM 1431 C CA . TYR A 1 195 ? -10.137 -3.112 -7.097 1.00 89.81 195 TYR A CA 1
ATOM 1432 C C . TYR A 1 195 ? -8.715 -2.811 -7.553 1.00 89.81 195 TYR A C 1
ATOM 1434 O O . TYR A 1 195 ? -8.152 -3.574 -8.333 1.00 89.81 195 TYR A O 1
ATOM 1442 N N . LEU A 1 196 ? -8.126 -1.753 -6.998 1.00 93.00 196 LEU A N 1
ATOM 1443 C CA . LEU A 1 196 ? -6.744 -1.379 -7.258 1.00 93.00 196 LEU A CA 1
ATOM 1444 C C . LEU A 1 196 ? -5.766 -2.494 -6.854 1.00 93.00 196 LEU A C 1
ATOM 1446 O O . LEU A 1 196 ? -4.869 -2.830 -7.620 1.00 93.00 196 LEU A O 1
ATOM 1450 N N . GLU A 1 197 ? -5.963 -3.119 -5.692 1.00 93.69 197 GLU A N 1
ATOM 1451 C CA . GLU A 1 197 ? -5.187 -4.284 -5.257 1.00 93.69 197 GLU A CA 1
ATOM 1452 C C . GLU A 1 197 ? -5.271 -5.429 -6.268 1.00 93.69 197 GLU A C 1
ATOM 1454 O O . GLU A 1 197 ? -4.242 -5.992 -6.631 1.00 93.69 197 GLU A O 1
ATOM 1459 N N . ASN A 1 198 ? -6.473 -5.767 -6.743 1.00 89.25 198 ASN A N 1
ATOM 1460 C CA . ASN A 1 198 ? -6.665 -6.828 -7.733 1.00 89.25 198 ASN A CA 1
ATOM 1461 C C . ASN A 1 198 ? -5.999 -6.499 -9.075 1.00 89.25 198 ASN A C 1
ATOM 1463 O O . ASN A 1 198 ? -5.417 -7.384 -9.708 1.00 89.25 198 ASN A O 1
ATOM 1467 N N . GLU A 1 199 ? -6.060 -5.240 -9.505 1.00 89.94 199 GLU A N 1
ATOM 1468 C CA . GLU A 1 199 ? -5.392 -4.776 -10.718 1.00 89.94 199 GLU A CA 1
ATOM 1469 C C . GLU A 1 199 ? -3.870 -4.881 -10.578 1.00 89.94 199 GLU A C 1
ATOM 1471 O O . GLU A 1 199 ? -3.229 -5.544 -11.392 1.00 89.94 199 GLU A O 1
ATOM 1476 N N . ILE A 1 200 ? -3.292 -4.338 -9.500 1.00 93.44 200 ILE A N 1
ATOM 1477 C CA . ILE A 1 200 ? -1.854 -4.445 -9.213 1.00 93.44 200 ILE A CA 1
ATOM 1478 C C . ILE A 1 200 ? -1.431 -5.916 -9.143 1.00 93.44 200 ILE A C 1
ATOM 1480 O O . ILE A 1 200 ? -0.441 -6.294 -9.761 1.00 93.44 200 ILE A O 1
ATOM 1484 N N . ARG A 1 201 ? -2.189 -6.760 -8.434 1.00 90.12 201 ARG A N 1
ATOM 1485 C CA . ARG A 1 201 ? -1.956 -8.208 -8.302 1.00 90.12 201 ARG A CA 1
ATOM 1486 C C . ARG A 1 201 ? -1.920 -8.887 -9.665 1.00 90.12 201 ARG A C 1
ATOM 1488 O O . ARG A 1 201 ? -0.978 -9.626 -9.936 1.00 90.12 201 ARG A O 1
ATOM 1495 N N . THR A 1 202 ? -2.886 -8.592 -10.532 1.00 86.25 202 THR A N 1
ATOM 1496 C CA . THR A 1 202 ? -2.937 -9.126 -11.900 1.00 86.25 202 THR A CA 1
ATOM 1497 C C . THR A 1 202 ? -1.712 -8.692 -12.698 1.00 86.25 202 THR A C 1
ATOM 1499 O O . THR A 1 202 ? -1.020 -9.529 -13.277 1.00 86.25 202 THR A O 1
ATOM 1502 N N . LEU A 1 203 ? -1.385 -7.400 -12.688 1.00 88.44 203 LEU A N 1
ATOM 1503 C CA . LEU A 1 203 ? -0.263 -6.877 -13.458 1.00 88.44 203 LEU A CA 1
ATOM 1504 C C . LEU A 1 203 ? 1.096 -7.35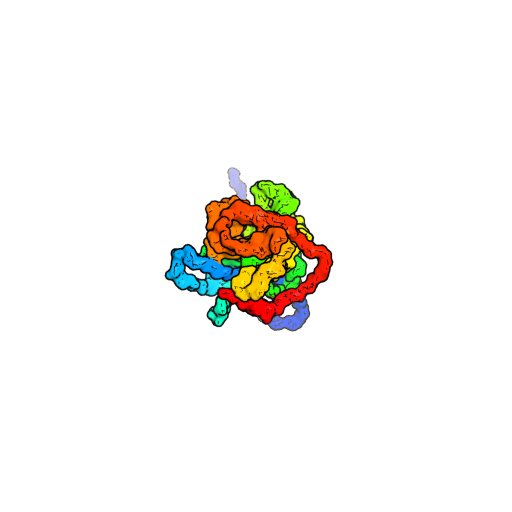4 -12.916 1.00 88.44 203 LEU A C 1
ATOM 1506 O O . LEU A 1 203 ? 1.994 -7.643 -13.707 1.00 88.44 203 LEU A O 1
ATOM 1510 N N . ALA A 1 204 ? 1.237 -7.533 -11.600 1.00 84.69 204 ALA A N 1
ATOM 1511 C CA . ALA A 1 204 ? 2.442 -8.060 -10.964 1.00 84.69 204 ALA A CA 1
ATOM 1512 C C . ALA A 1 204 ? 2.806 -9.466 -11.479 1.00 84.69 204 ALA A C 1
ATOM 1514 O O . ALA A 1 204 ? 3.980 -9.737 -11.721 1.00 84.69 204 ALA A O 1
ATOM 1515 N N . THR A 1 205 ? 1.819 -10.332 -11.752 1.00 80.56 205 THR A N 1
ATOM 1516 C CA . THR A 1 205 ? 2.081 -11.670 -12.330 1.00 80.56 205 THR A CA 1
ATOM 1517 C C . THR A 1 205 ? 2.677 -11.618 -13.742 1.00 80.56 205 THR A C 1
ATOM 1519 O O . THR A 1 205 ? 3.388 -12.531 -14.162 1.00 80.56 205 THR A O 1
ATOM 1522 N N . THR A 1 206 ? 2.4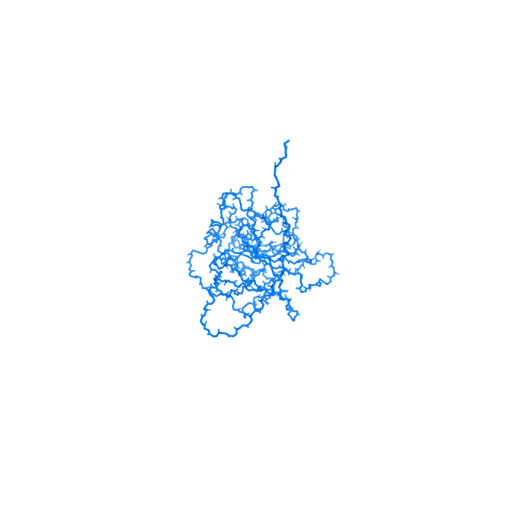36 -10.535 -14.489 1.00 78.12 206 THR A N 1
ATOM 1523 C CA . THR A 1 206 ? 2.976 -10.356 -15.849 1.00 78.12 206 THR A CA 1
ATOM 1524 C C . THR A 1 206 ? 4.445 -9.933 -15.857 1.00 78.12 206 THR A C 1
ATOM 1526 O O . THR A 1 206 ? 5.109 -10.038 -16.890 1.00 78.12 206 THR A O 1
ATOM 1529 N N . VAL A 1 207 ? 4.963 -9.468 -14.715 1.00 77.38 207 VAL A N 1
ATOM 1530 C CA . VAL A 1 207 ? 6.356 -9.035 -14.529 1.00 77.38 207 VAL A CA 1
ATOM 1531 C C . VAL A 1 207 ? 7.151 -9.971 -13.617 1.00 77.38 207 VAL A C 1
ATOM 1533 O O . VAL A 1 207 ? 8.269 -9.638 -13.219 1.00 77.38 207 VAL A O 1
ATOM 1536 N N . ASP A 1 208 ? 6.619 -11.153 -13.315 1.00 71.25 208 ASP A N 1
ATOM 1537 C CA . ASP A 1 208 ? 7.370 -12.208 -12.642 1.00 71.25 208 ASP A CA 1
ATOM 1538 C C . ASP A 1 208 ? 8.417 -12.799 -13.616 1.00 71.25 208 ASP A C 1
ATOM 1540 O O . ASP A 1 208 ? 8.062 -13.133 -14.755 1.00 71.25 208 ASP A O 1
ATOM 1544 N N . PRO A 1 209 ? 9.711 -12.903 -13.245 1.00 57.28 209 PRO A N 1
ATOM 1545 C CA . PRO A 1 209 ? 10.749 -13.529 -14.072 1.00 57.28 209 PRO A CA 1
ATOM 1546 C C . PRO A 1 209 ? 10.444 -14.967 -14.541 1.00 57.28 209 PRO A C 1
ATOM 1548 O O . PRO A 1 209 ? 11.075 -15.414 -15.496 1.00 57.28 209 PRO A O 1
ATOM 1551 N N . GLY A 1 210 ? 9.483 -15.677 -13.936 1.00 55.97 210 GLY A N 1
ATOM 1552 C CA . GLY A 1 210 ? 9.022 -16.999 -14.391 1.00 55.97 210 GLY A CA 1
ATOM 1553 C C . GLY A 1 210 ? 7.858 -16.999 -15.397 1.00 55.97 210 GLY A C 1
ATOM 1554 O O . GLY A 1 210 ? 7.444 -18.065 -15.857 1.00 55.97 210 GLY A O 1
ATOM 1555 N N . SER A 1 211 ? 7.296 -15.836 -15.738 1.00 61.84 211 SER A N 1
ATOM 1556 C CA . SER A 1 211 ? 6.065 -15.747 -16.531 1.00 61.84 211 SER A CA 1
ATOM 1557 C C . SER A 1 211 ? 6.303 -15.952 -18.033 1.00 61.84 211 SER A C 1
ATOM 1559 O O . SER A 1 211 ? 7.018 -15.188 -18.683 1.00 61.84 211 SER A O 1
ATOM 1561 N N . SER A 1 212 ? 5.630 -16.951 -18.618 1.00 52.84 212 SER A N 1
ATOM 1562 C CA . SER A 1 212 ? 5.644 -17.223 -20.070 1.00 52.84 212 SER A CA 1
ATOM 1563 C C . SER A 1 212 ? 5.005 -16.113 -20.922 1.00 52.84 212 SER A C 1
ATOM 1565 O O . SER A 1 212 ? 5.209 -16.072 -22.133 1.00 52.84 212 SER A O 1
ATOM 1567 N N . SER A 1 213 ? 4.270 -15.189 -20.293 1.00 60.47 213 SER A N 1
ATOM 1568 C CA . SER A 1 213 ? 3.585 -14.048 -20.913 1.00 60.47 213 SER A CA 1
ATOM 1569 C C . SER A 1 213 ? 4.158 -12.703 -20.448 1.00 60.47 213 SER A C 1
ATOM 1571 O O . SER A 1 213 ? 3.411 -11.741 -20.253 1.00 60.47 213 SER A O 1
ATOM 1573 N N . SER A 1 214 ? 5.475 -12.658 -20.224 1.00 67.44 214 SER A N 1
ATOM 1574 C CA . SER A 1 214 ? 6.244 -11.477 -19.815 1.00 67.44 214 SER A CA 1
ATOM 1575 C C . SER A 1 214 ? 5.735 -10.198 -20.505 1.00 67.44 214 SER A C 1
ATOM 1577 O O . SER A 1 214 ? 5.946 -10.007 -21.700 1.00 67.44 214 SER A O 1
ATOM 1579 N N . LEU A 1 215 ? 5.104 -9.313 -19.727 1.00 83.00 215 LEU A N 1
ATOM 1580 C CA . LEU A 1 215 ? 4.588 -7.982 -20.097 1.00 83.00 215 LEU A CA 1
ATOM 1581 C C . LEU A 1 215 ? 3.289 -7.912 -20.925 1.00 83.00 215 LEU A C 1
ATOM 1583 O O . LEU A 1 215 ? 2.823 -6.807 -21.191 1.00 83.00 215 LEU A O 1
ATOM 1587 N N . ALA A 1 216 ? 2.645 -9.031 -21.275 1.00 80.00 216 ALA A N 1
ATOM 1588 C CA . ALA A 1 216 ? 1.455 -9.029 -22.144 1.00 80.00 216 ALA A CA 1
ATOM 1589 C C . ALA A 1 216 ? 0.237 -8.262 -21.575 1.00 80.00 216 ALA A C 1
ATOM 1591 O O . ALA A 1 216 ? -0.643 -7.861 -22.331 1.00 80.00 216 ALA A O 1
ATOM 1592 N N . GLY A 1 217 ? 0.177 -8.048 -20.255 1.00 83.62 217 GLY A N 1
ATOM 1593 C CA . GLY A 1 217 ? -0.879 -7.261 -19.602 1.00 83.62 217 GLY A CA 1
ATOM 1594 C C . GLY A 1 217 ? -0.612 -5.752 -19.526 1.00 83.62 217 GLY A C 1
ATOM 1595 O O . GLY A 1 217 ? -1.477 -5.015 -19.049 1.00 83.62 217 GLY A O 1
ATOM 1596 N N . ILE A 1 218 ? 0.561 -5.284 -19.969 1.00 90.50 218 ILE A N 1
ATOM 1597 C CA . ILE A 1 218 ? 0.958 -3.871 -19.936 1.00 90.50 218 ILE A CA 1
ATOM 1598 C C . ILE A 1 218 ? 0.708 -3.241 -21.310 1.00 90.50 218 ILE A C 1
ATOM 1600 O O . ILE A 1 218 ? 1.586 -3.200 -22.162 1.00 90.50 218 ILE A O 1
ATOM 1604 N N . ASP A 1 219 ? -0.508 -2.750 -21.525 1.00 89.88 219 ASP A N 1
ATOM 1605 C CA . ASP A 1 219 ? -0.988 -2.195 -22.805 1.00 89.88 219 ASP A CA 1
ATOM 1606 C C . ASP A 1 219 ? -1.114 -0.660 -22.811 1.00 89.88 219 ASP A C 1
ATOM 1608 O O . ASP A 1 219 ? -1.708 -0.070 -23.714 1.00 89.88 219 ASP A O 1
ATOM 1612 N N . SER A 1 220 ? -0.615 0.002 -21.768 1.00 92.00 220 SER A N 1
ATOM 1613 C CA . SER A 1 220 ? -0.709 1.450 -21.612 1.00 92.00 220 SER A CA 1
ATOM 1614 C C . SER A 1 220 ? 0.337 1.983 -20.638 1.00 92.00 220 SER A C 1
ATOM 1616 O O . SER A 1 220 ? 0.783 1.279 -19.727 1.00 92.00 220 SER A O 1
ATOM 1618 N N . GLN A 1 221 ? 0.663 3.273 -20.780 1.00 92.69 221 GLN A N 1
ATOM 1619 C CA . GLN A 1 221 ? 1.538 3.985 -19.846 1.00 92.69 221 GLN A CA 1
ATOM 1620 C C . GLN A 1 221 ? 0.995 3.932 -18.410 1.00 92.69 221 GLN A C 1
ATOM 1622 O O . GLN A 1 221 ? 1.757 3.681 -17.487 1.00 92.69 221 GLN A O 1
ATOM 1627 N N . ALA A 1 222 ? -0.320 4.088 -18.218 1.00 92.38 222 ALA A N 1
ATOM 1628 C CA . ALA A 1 222 ? -0.938 4.052 -16.891 1.00 92.38 222 ALA A CA 1
ATOM 1629 C C . ALA A 1 222 ? -0.717 2.706 -16.177 1.00 92.38 222 ALA A C 1
ATOM 1631 O O . ALA A 1 222 ? -0.376 2.685 -14.994 1.00 92.38 222 ALA A O 1
ATOM 1632 N N . LYS A 1 223 ? -0.837 1.578 -16.895 1.00 92.75 223 LYS A N 1
ATOM 1633 C CA . LYS A 1 223 ? -0.536 0.251 -16.333 1.00 92.75 223 LYS A CA 1
ATOM 1634 C C . LYS A 1 223 ? 0.954 0.057 -16.069 1.00 92.75 223 LYS A C 1
ATOM 1636 O O . LYS A 1 223 ? 1.312 -0.556 -15.065 1.00 92.75 223 LYS A O 1
ATOM 1641 N N . ALA A 1 224 ? 1.822 0.587 -16.932 1.00 94.06 224 ALA A N 1
ATOM 1642 C CA . ALA A 1 224 ? 3.263 0.562 -16.701 1.00 94.06 224 ALA A CA 1
ATOM 1643 C C . ALA A 1 224 ? 3.642 1.360 -15.443 1.00 94.06 224 ALA A C 1
ATOM 1645 O O . ALA A 1 224 ? 4.377 0.850 -14.602 1.00 94.06 224 ALA A O 1
ATOM 1646 N N . ASP A 1 225 ? 3.084 2.560 -15.261 1.00 95.94 225 ASP A N 1
ATOM 1647 C CA . ASP A 1 225 ? 3.298 3.399 -14.076 1.00 95.94 225 ASP A CA 1
ATOM 1648 C C . ASP A 1 225 ? 2.777 2.722 -12.800 1.00 95.94 225 ASP A C 1
ATOM 1650 O O . ASP A 1 225 ? 3.442 2.756 -11.759 1.00 95.94 225 ASP A O 1
ATOM 1654 N N . LEU A 1 226 ? 1.618 2.057 -12.877 1.00 95.88 226 LEU A N 1
ATOM 1655 C CA . LEU A 1 226 ? 1.044 1.304 -11.762 1.00 95.88 226 LEU A CA 1
ATOM 1656 C C . LEU A 1 226 ? 1.944 0.136 -11.336 1.00 95.88 226 LEU A C 1
ATOM 1658 O O . LEU A 1 226 ? 2.246 -0.022 -10.152 1.00 95.88 226 LEU A O 1
ATOM 1662 N N . VAL A 1 227 ? 2.434 -0.651 -12.295 1.00 94.69 227 VAL A N 1
ATOM 1663 C CA . VAL A 1 227 ? 3.371 -1.744 -12.006 1.00 94.69 227 VAL A CA 1
ATOM 1664 C C . VAL A 1 227 ? 4.714 -1.227 -11.520 1.00 94.69 227 VAL A C 1
ATOM 1666 O O . VAL A 1 227 ? 5.268 -1.785 -10.579 1.00 94.69 227 VAL A O 1
ATOM 1669 N N . ASN A 1 228 ? 5.234 -0.149 -12.104 1.00 96.19 228 ASN A N 1
ATOM 1670 C CA . ASN A 1 228 ? 6.469 0.470 -11.635 1.00 96.19 228 ASN A CA 1
ATOM 1671 C C . ASN A 1 228 ? 6.333 0.955 -10.192 1.00 96.19 228 ASN A C 1
ATOM 1673 O O . ASN A 1 228 ? 7.251 0.756 -9.401 1.00 96.19 228 ASN A O 1
ATOM 1677 N N . SER A 1 229 ? 5.181 1.519 -9.824 1.00 97.50 229 SER A N 1
ATOM 1678 C CA . SER A 1 229 ? 4.884 1.896 -8.439 1.00 97.50 229 SER A CA 1
ATOM 1679 C C . SER A 1 229 ? 4.939 0.685 -7.508 1.00 97.50 229 SER A C 1
ATOM 1681 O O . SER A 1 229 ? 5.593 0.748 -6.470 1.00 97.50 229 SER A O 1
ATOM 1683 N N . TYR A 1 230 ? 4.346 -0.443 -7.908 1.00 96.62 230 TYR A N 1
ATOM 1684 C CA . TYR A 1 230 ? 4.444 -1.698 -7.159 1.00 96.62 230 TYR A CA 1
ATOM 1685 C C . TYR A 1 230 ? 5.884 -2.211 -7.035 1.00 96.62 230 TYR A C 1
ATOM 1687 O O . TYR A 1 230 ? 6.314 -2.568 -5.941 1.00 96.62 230 TYR A O 1
ATOM 1695 N N . LEU A 1 231 ? 6.655 -2.226 -8.126 1.00 94.62 231 LEU A N 1
ATOM 1696 C CA . LEU A 1 231 ? 8.046 -2.693 -8.122 1.00 94.62 231 LEU A CA 1
ATOM 1697 C C . LEU A 1 231 ? 8.929 -1.820 -7.218 1.00 94.62 231 LEU A C 1
ATOM 1699 O O . LEU A 1 231 ? 9.755 -2.350 -6.476 1.00 94.62 231 LEU A O 1
ATOM 1703 N N . ILE A 1 232 ? 8.704 -0.504 -7.225 1.00 96.00 232 ILE A N 1
ATOM 1704 C CA . ILE A 1 232 ? 9.370 0.460 -6.342 1.00 96.00 232 ILE A CA 1
ATOM 1705 C C . ILE A 1 232 ? 9.016 0.202 -4.876 1.00 96.00 232 ILE A C 1
ATOM 1707 O O . ILE A 1 232 ? 9.920 0.089 -4.051 1.00 96.00 232 ILE A O 1
ATOM 1711 N N . VAL A 1 233 ? 7.725 0.083 -4.545 1.00 96.56 233 VAL A N 1
ATOM 1712 C CA . VAL A 1 233 ? 7.262 -0.184 -3.172 1.00 96.56 233 VAL A CA 1
ATOM 1713 C C . VAL A 1 233 ? 7.812 -1.517 -2.670 1.00 96.56 233 VAL A C 1
ATOM 1715 O O . VAL A 1 233 ? 8.376 -1.582 -1.581 1.00 96.56 233 VAL A O 1
ATOM 1718 N N . ASN A 1 234 ? 7.702 -2.571 -3.478 1.00 93.81 234 ASN A N 1
ATOM 1719 C CA . ASN A 1 234 ? 8.208 -3.895 -3.147 1.00 93.81 234 ASN A CA 1
ATOM 1720 C C . ASN A 1 234 ? 9.713 -3.864 -2.851 1.00 93.81 234 ASN A C 1
ATOM 1722 O O . ASN A 1 234 ? 10.148 -4.389 -1.829 1.00 93.81 234 ASN A O 1
ATOM 1726 N N . GLU A 1 235 ? 10.510 -3.218 -3.705 1.00 92.06 235 GLU A N 1
ATOM 1727 C CA . GLU A 1 235 ? 11.955 -3.144 -3.493 1.00 92.06 235 GLU A CA 1
ATOM 1728 C C . GLU A 1 235 ? 12.333 -2.245 -2.307 1.00 92.06 235 GLU A C 1
ATOM 1730 O O . GLU A 1 235 ? 13.231 -2.599 -1.544 1.00 92.06 235 GLU A O 1
ATOM 1735 N N . ALA A 1 236 ? 11.624 -1.134 -2.083 1.00 93.62 236 ALA A N 1
ATOM 1736 C CA . ALA A 1 236 ? 11.811 -0.307 -0.892 1.00 93.62 236 ALA A CA 1
ATOM 1737 C C . ALA A 1 236 ? 11.598 -1.126 0.391 1.00 93.62 236 ALA A C 1
ATOM 1739 O O . ALA A 1 236 ? 12.439 -1.084 1.287 1.00 93.62 236 ALA A O 1
ATOM 1740 N N . ILE A 1 237 ? 10.557 -1.968 0.441 1.00 92.31 237 ILE A N 1
ATOM 1741 C CA . ILE A 1 237 ? 10.327 -2.878 1.573 1.00 92.31 237 ILE A CA 1
ATOM 1742 C C . ILE A 1 237 ? 11.475 -3.891 1.698 1.00 92.31 237 ILE A C 1
ATOM 1744 O O . ILE A 1 237 ? 11.972 -4.117 2.802 1.00 92.31 237 ILE A O 1
ATOM 1748 N N . LYS A 1 238 ? 11.943 -4.500 0.600 1.00 88.44 238 LYS A N 1
ATOM 1749 C CA . LYS A 1 238 ? 13.070 -5.458 0.633 1.00 88.44 238 LYS A CA 1
ATOM 1750 C C . LYS A 1 238 ? 14.373 -4.841 1.133 1.00 88.44 238 LYS A C 1
ATOM 1752 O O . LYS A 1 238 ? 15.131 -5.519 1.826 1.00 88.44 238 LYS A O 1
ATOM 1757 N N . GLN A 1 239 ? 14.623 -3.582 0.776 1.00 87.94 239 GLN A N 1
ATOM 1758 C CA . GLN A 1 239 ? 15.811 -2.819 1.167 1.00 87.94 239 GLN A CA 1
ATOM 1759 C C . GLN A 1 239 ? 15.619 -2.061 2.489 1.00 87.94 239 GLN A C 1
ATOM 1761 O O . GLN A 1 239 ? 16.514 -1.326 2.901 1.00 87.94 239 GLN A O 1
ATOM 1766 N N . ASN A 1 240 ? 14.487 -2.271 3.173 1.00 88.81 240 ASN A N 1
ATOM 1767 C CA . ASN A 1 240 ? 14.149 -1.637 4.445 1.00 88.81 240 ASN A CA 1
ATOM 1768 C C . ASN A 1 240 ? 14.202 -0.098 4.398 1.00 88.81 240 ASN A C 1
ATOM 1770 O O . ASN A 1 240 ? 14.669 0.568 5.321 1.00 88.81 240 ASN A O 1
ATOM 1774 N N . VAL A 1 241 ? 13.751 0.462 3.280 1.00 90.50 241 VAL A N 1
ATOM 1775 C CA . VAL A 1 241 ? 13.536 1.894 3.097 1.00 90.50 241 VAL A CA 1
ATOM 1776 C C . VAL A 1 241 ? 12.098 2.211 3.502 1.00 90.50 241 VAL A C 1
ATOM 1778 O O . VAL A 1 241 ? 11.176 1.496 3.110 1.00 90.50 241 VAL A O 1
ATOM 1781 N N . ASP A 1 242 ? 11.900 3.293 4.263 1.00 91.56 242 ASP A N 1
ATOM 1782 C CA . ASP A 1 242 ? 10.558 3.793 4.576 1.00 91.56 242 ASP A CA 1
ATOM 1783 C C . ASP A 1 242 ? 9.821 4.125 3.274 1.00 91.56 242 ASP A C 1
ATOM 1785 O O . ASP A 1 242 ? 10.186 5.058 2.553 1.00 91.56 242 ASP A O 1
ATOM 1789 N N . VAL A 1 243 ? 8.802 3.325 2.960 1.00 94.62 243 VAL A N 1
ATOM 1790 C CA . VAL A 1 243 ? 8.048 3.441 1.712 1.00 94.62 243 VAL A CA 1
ATOM 1791 C C . VAL A 1 243 ? 7.379 4.803 1.606 1.00 94.62 243 VAL A C 1
ATOM 1793 O O . VAL A 1 243 ? 7.418 5.388 0.528 1.00 94.62 243 VAL A O 1
ATOM 1796 N N . GLN A 1 244 ? 6.786 5.313 2.690 1.00 92.19 244 GLN A N 1
ATOM 1797 C CA . GLN A 1 244 ? 6.044 6.570 2.648 1.00 92.19 244 GLN A CA 1
ATOM 1798 C C . GLN A 1 244 ? 6.977 7.739 2.362 1.00 92.19 244 GLN A C 1
ATOM 1800 O O . GLN A 1 244 ? 6.745 8.489 1.421 1.00 92.19 244 GLN A O 1
ATOM 1805 N N . ASP A 1 245 ? 8.068 7.875 3.110 1.00 92.12 245 ASP A N 1
ATOM 1806 C CA . ASP A 1 245 ? 9.012 8.971 2.870 1.00 92.12 245 ASP A CA 1
ATOM 1807 C C . ASP A 1 245 ? 9.716 8.831 1.509 1.00 92.12 245 ASP A C 1
ATOM 1809 O O . ASP A 1 245 ? 10.054 9.821 0.851 1.00 92.12 245 ASP A O 1
ATOM 1813 N N . PHE A 1 246 ? 9.918 7.601 1.035 1.00 95.75 246 PHE A N 1
ATOM 1814 C CA . PHE A 1 246 ? 10.514 7.363 -0.273 1.00 95.75 246 PHE A CA 1
ATOM 1815 C C . PHE A 1 246 ? 9.593 7.772 -1.426 1.00 95.75 246 PHE A C 1
ATOM 1817 O O . PHE A 1 246 ? 10.027 8.506 -2.312 1.00 95.75 246 PHE A O 1
ATOM 1824 N N . VAL A 1 247 ? 8.320 7.369 -1.407 1.00 95.69 247 VAL A N 1
ATOM 1825 C CA . VAL A 1 247 ? 7.346 7.738 -2.451 1.00 95.69 247 VAL A CA 1
ATOM 1826 C C . VAL A 1 247 ? 6.823 9.169 -2.306 1.00 95.69 247 VAL A C 1
ATOM 1828 O O . VAL A 1 247 ? 6.248 9.707 -3.248 1.00 95.69 247 VAL A O 1
ATOM 1831 N N . GLU A 1 248 ? 7.037 9.835 -1.172 1.00 92.62 248 GLU A N 1
ATOM 1832 C CA . GLU A 1 248 ? 6.815 11.280 -1.027 1.00 92.62 248 GLU A CA 1
ATOM 1833 C C . GLU A 1 248 ? 7.989 12.135 -1.525 1.00 92.62 248 GLU A C 1
ATOM 1835 O O . GLU A 1 248 ? 7.852 13.350 -1.647 1.00 92.62 248 GLU A O 1
ATOM 1840 N N . GLY A 1 249 ? 9.127 11.530 -1.879 1.00 93.19 249 GLY A N 1
ATOM 1841 C CA . GLY A 1 249 ? 10.292 12.282 -2.354 1.00 93.19 249 GLY A CA 1
ATOM 1842 C C . GLY A 1 249 ? 11.065 12.981 -1.235 1.00 93.19 249 GLY A C 1
ATOM 1843 O O . GLY A 1 249 ? 11.833 13.902 -1.503 1.00 93.19 249 GLY A O 1
ATOM 1844 N N . THR A 1 250 ? 10.858 12.571 0.020 1.00 92.62 250 THR A N 1
ATOM 1845 C CA . THR A 1 250 ? 11.491 13.170 1.208 1.00 92.62 250 THR A CA 1
ATOM 1846 C C . THR A 1 250 ? 12.635 12.322 1.761 1.00 92.62 250 THR A C 1
ATOM 1848 O O . THR A 1 250 ? 13.464 12.823 2.521 1.00 92.62 250 THR A O 1
ATOM 1851 N N . SER A 1 251 ? 12.725 11.052 1.364 1.00 93.00 251 SER A N 1
ATOM 1852 C CA . SER A 1 251 ? 13.835 10.171 1.730 1.00 93.00 251 SER A CA 1
ATOM 1853 C C . SER A 1 251 ? 15.129 10.534 0.993 1.00 93.00 251 SER A C 1
ATOM 1855 O O . SER A 1 251 ? 15.120 10.810 -0.207 1.00 93.00 251 SER A O 1
ATOM 1857 N N . ALA A 1 252 ? 16.263 10.465 1.695 1.00 92.19 252 ALA A N 1
ATOM 1858 C CA . ALA A 1 252 ? 17.601 10.591 1.106 1.00 92.19 252 ALA A CA 1
ATOM 1859 C C . ALA A 1 252 ? 18.150 9.262 0.545 1.00 92.19 252 ALA A C 1
ATOM 1861 O O . ALA A 1 252 ? 19.238 9.236 -0.030 1.00 92.19 252 ALA A O 1
ATOM 1862 N N . GLN A 1 253 ? 17.432 8.154 0.750 1.00 92.38 253 GLN A N 1
ATOM 1863 C CA . GLN A 1 253 ? 17.847 6.830 0.290 1.00 92.38 253 GLN A CA 1
ATOM 1864 C C . GLN A 1 253 ? 17.690 6.694 -1.230 1.00 92.38 253 GLN A C 1
ATOM 1866 O O . GLN A 1 253 ? 16.934 7.424 -1.872 1.00 92.38 253 GLN A O 1
ATOM 1871 N N . VAL A 1 254 ? 18.380 5.708 -1.799 1.00 92.44 254 VAL A N 1
ATOM 1872 C CA . VAL A 1 254 ? 18.185 5.245 -3.177 1.00 92.44 254 VAL A CA 1
ATOM 1873 C C . VAL A 1 254 ? 18.028 3.735 -3.166 1.00 92.44 254 VAL A C 1
ATOM 1875 O O . VAL A 1 254 ? 18.670 3.051 -2.369 1.00 92.44 254 VAL A O 1
ATOM 1878 N N . ILE A 1 255 ? 17.208 3.215 -4.070 1.00 91.12 255 ILE A N 1
ATOM 1879 C CA . ILE A 1 255 ? 17.005 1.775 -4.231 1.00 91.12 255 ILE A CA 1
ATOM 1880 C C . ILE A 1 255 ? 17.581 1.347 -5.581 1.00 91.12 255 ILE A C 1
ATOM 1882 O O . ILE A 1 255 ? 17.291 1.921 -6.634 1.00 91.12 255 ILE A O 1
ATOM 1886 N N . ASN A 1 256 ? 18.495 0.382 -5.534 1.00 86.81 256 ASN A N 1
ATOM 1887 C CA . ASN A 1 256 ? 19.300 -0.017 -6.687 1.00 86.81 256 ASN A CA 1
ATOM 1888 C C . ASN A 1 256 ? 18.732 -1.257 -7.375 1.00 86.81 256 ASN A C 1
ATOM 1890 O O . ASN A 1 256 ? 18.100 -2.090 -6.731 1.00 86.81 256 ASN A O 1
ATOM 1894 N N . ASN A 1 257 ? 19.066 -1.412 -8.659 1.00 83.38 257 ASN A N 1
ATOM 1895 C CA . ASN A 1 257 ? 18.809 -2.618 -9.450 1.00 83.38 257 ASN A CA 1
ATOM 1896 C C . ASN A 1 257 ? 17.330 -3.026 -9.543 1.00 83.38 257 ASN A C 1
ATOM 1898 O O . ASN A 1 257 ? 17.006 -4.212 -9.577 1.00 83.38 257 ASN A O 1
ATOM 1902 N N . ILE A 1 258 ? 16.430 -2.048 -9.641 1.00 86.25 258 ILE A N 1
ATOM 1903 C CA . ILE A 1 258 ? 14.995 -2.310 -9.763 1.00 86.25 258 ILE A CA 1
ATOM 1904 C C . ILE A 1 258 ? 14.637 -2.601 -11.200 1.00 86.25 258 ILE A C 1
ATOM 1906 O O . ILE A 1 258 ? 14.991 -1.831 -12.094 1.00 86.25 258 ILE A O 1
ATOM 1910 N N . ARG A 1 259 ? 13.880 -3.680 -11.409 1.00 87.62 259 ARG A N 1
ATOM 1911 C CA . ARG A 1 259 ? 13.168 -3.895 -12.666 1.00 87.62 259 ARG A CA 1
ATOM 1912 C C . ARG A 1 259 ? 12.151 -2.771 -12.842 1.00 87.62 259 ARG A C 1
ATOM 1914 O O . ARG A 1 259 ? 11.293 -2.586 -11.991 1.00 87.62 259 ARG A O 1
ATOM 1921 N N . ILE A 1 260 ? 12.231 -2.062 -13.956 1.00 90.50 260 ILE A N 1
ATOM 1922 C CA . ILE A 1 260 ? 11.228 -1.086 -14.377 1.00 90.50 260 ILE A CA 1
ATOM 1923 C C . ILE A 1 260 ? 10.675 -1.481 -15.737 1.00 90.50 260 ILE A C 1
ATOM 1925 O O . ILE A 1 260 ? 11.365 -2.111 -16.541 1.00 90.50 260 ILE A O 1
ATOM 1929 N N . ILE A 1 261 ? 9.434 -1.103 -15.995 1.00 92.44 261 ILE A N 1
ATOM 1930 C CA . ILE A 1 261 ? 8.770 -1.243 -17.280 1.00 92.44 261 ILE A CA 1
ATOM 1931 C C . ILE A 1 261 ? 8.767 0.118 -17.963 1.00 92.44 261 ILE A C 1
ATOM 1933 O O . ILE A 1 261 ? 8.283 1.105 -17.412 1.00 92.44 261 ILE A O 1
ATOM 1937 N N . ILE A 1 262 ? 9.325 0.169 -19.163 1.00 90.00 262 ILE A N 1
ATOM 1938 C CA . ILE A 1 262 ? 9.287 1.330 -20.043 1.00 90.00 262 ILE A CA 1
ATOM 1939 C C . ILE A 1 262 ? 8.221 1.022 -21.086 1.00 90.00 262 ILE A C 1
ATOM 1941 O O . ILE A 1 262 ? 8.294 -0.015 -21.741 1.00 90.00 262 ILE A O 1
ATOM 1945 N N . TYR A 1 263 ? 7.219 1.886 -21.201 1.00 89.50 263 TYR A N 1
ATOM 1946 C CA . TYR A 1 263 ? 6.162 1.753 -22.194 1.00 89.50 263 TYR A CA 1
ATOM 1947 C C . TYR A 1 263 ? 6.341 2.836 -23.255 1.00 89.50 263 TYR A C 1
ATOM 1949 O O . TYR A 1 263 ? 6.376 4.022 -22.934 1.00 89.50 263 TYR A O 1
ATOM 1957 N N . ASP A 1 264 ? 6.482 2.429 -24.512 1.00 86.44 264 ASP A N 1
ATOM 1958 C CA . ASP A 1 264 ? 6.601 3.340 -25.647 1.00 86.44 264 ASP A CA 1
ATOM 1959 C C . ASP A 1 264 ? 5.676 2.922 -26.805 1.00 86.44 264 ASP A C 1
ATOM 1961 O O . ASP A 1 264 ? 4.778 2.094 -26.644 1.00 86.44 264 ASP A O 1
ATOM 1965 N N . SER A 1 265 ? 5.848 3.532 -27.981 1.00 81.19 265 SER A N 1
ATOM 1966 C CA . SER A 1 265 ? 5.034 3.239 -29.166 1.00 81.19 265 SER A CA 1
ATOM 1967 C C . SER A 1 265 ? 5.262 1.845 -29.764 1.00 81.19 265 SER A C 1
ATOM 1969 O O . SER A 1 265 ? 4.482 1.430 -30.620 1.00 81.19 265 SER A O 1
ATOM 1971 N N . ILE A 1 266 ? 6.320 1.141 -29.355 1.00 81.62 266 ILE A N 1
ATOM 1972 C CA . ILE A 1 266 ? 6.668 -0.213 -29.797 1.00 81.62 266 ILE A CA 1
ATOM 1973 C C . ILE A 1 266 ? 6.108 -1.246 -28.806 1.00 81.62 266 ILE A C 1
ATOM 1975 O O . ILE A 1 266 ? 5.742 -2.348 -29.217 1.00 81.62 266 ILE A O 1
ATOM 1979 N N . GLY A 1 267 ? 5.974 -0.881 -27.528 1.00 83.62 267 GLY A N 1
ATOM 1980 C CA . GLY A 1 267 ? 5.299 -1.669 -26.496 1.00 83.62 267 GLY A CA 1
ATOM 1981 C C . GLY A 1 267 ? 6.021 -1.621 -25.145 1.00 83.62 267 GLY A C 1
ATOM 1982 O O . GLY A 1 267 ? 6.937 -0.821 -24.952 1.00 83.62 267 GLY A O 1
ATOM 1983 N N . PRO A 1 268 ? 5.625 -2.465 -24.177 1.00 90.00 268 PRO A N 1
ATOM 1984 C CA . PRO A 1 268 ? 6.317 -2.554 -22.900 1.00 90.00 268 PRO A CA 1
ATOM 1985 C C . PRO A 1 268 ? 7.653 -3.295 -23.049 1.00 90.00 268 PRO A C 1
ATOM 1987 O O . PRO A 1 268 ? 7.709 -4.419 -23.548 1.00 90.00 268 PRO A O 1
ATOM 1990 N N . VAL A 1 269 ? 8.726 -2.711 -22.525 1.00 88.81 269 VAL A N 1
ATOM 1991 C CA . VAL A 1 269 ? 10.025 -3.372 -22.351 1.00 88.81 269 VAL A CA 1
ATOM 1992 C C . VAL A 1 269 ? 10.467 -3.283 -20.897 1.00 88.81 269 VAL A C 1
ATOM 1994 O O . VAL A 1 269 ? 10.172 -2.314 -20.200 1.00 88.81 269 VAL A O 1
ATOM 1997 N N . SER A 1 270 ? 11.186 -4.292 -20.411 1.00 88.75 270 SER A N 1
ATOM 1998 C CA . SER A 1 270 ? 11.768 -4.246 -19.069 1.00 88.75 270 SER A CA 1
ATOM 1999 C C . SER A 1 270 ? 13.212 -3.767 -19.104 1.00 88.75 270 SER A C 1
ATOM 2001 O O . SER A 1 270 ? 14.010 -4.265 -19.895 1.00 88.75 270 SER A O 1
ATOM 2003 N N . GLY A 1 271 ? 13.558 -2.869 -18.190 1.00 86.75 271 GLY A N 1
ATOM 2004 C CA . GLY A 1 271 ? 14.926 -2.452 -17.912 1.00 86.75 271 GLY A CA 1
ATOM 2005 C C . GLY A 1 271 ? 15.247 -2.558 -16.427 1.00 86.75 271 GLY A C 1
ATOM 2006 O O . GLY A 1 271 ? 14.396 -2.915 -15.611 1.00 86.75 271 GLY A O 1
ATOM 2007 N N . THR A 1 272 ? 16.479 -2.212 -16.073 1.00 90.00 272 THR A N 1
ATOM 2008 C CA . THR A 1 272 ? 16.913 -2.091 -14.681 1.00 90.00 272 THR A CA 1
ATOM 2009 C C . THR A 1 272 ? 17.379 -0.665 -14.425 1.00 90.00 272 THR A C 1
ATOM 2011 O O . THR A 1 272 ? 18.116 -0.109 -15.238 1.00 90.00 272 THR A O 1
ATOM 2014 N N . LYS A 1 273 ? 16.953 -0.060 -13.313 1.00 91.56 273 LYS A N 1
ATOM 2015 C CA . LYS A 1 273 ? 17.286 1.329 -12.971 1.00 91.56 273 LYS A CA 1
ATOM 2016 C C . LYS A 1 273 ? 17.539 1.485 -11.465 1.00 91.56 273 LYS A C 1
ATOM 2018 O O . LYS A 1 273 ? 16.939 0.786 -10.651 1.00 91.56 273 LYS A O 1
ATOM 2023 N N . THR A 1 274 ? 18.425 2.413 -11.101 1.00 94.00 274 THR A N 1
ATOM 2024 C CA . THR A 1 274 ? 18.494 2.969 -9.740 1.00 94.00 274 THR A CA 1
ATOM 2025 C C . THR A 1 274 ? 17.452 4.072 -9.605 1.00 94.00 274 THR A C 1
ATOM 2027 O O . THR A 1 274 ? 17.426 5.002 -10.410 1.00 94.00 274 THR A O 1
ATOM 2030 N N . ILE A 1 275 ? 16.597 3.963 -8.594 1.00 95.75 275 ILE A N 1
ATOM 2031 C CA . ILE A 1 275 ? 15.479 4.876 -8.360 1.00 95.75 275 ILE A CA 1
ATOM 2032 C C . ILE A 1 275 ? 15.791 5.734 -7.133 1.00 95.75 275 ILE A C 1
ATOM 2034 O O . ILE A 1 275 ? 16.147 5.220 -6.070 1.00 95.75 275 ILE A O 1
ATOM 2038 N N . THR A 1 276 ? 15.663 7.049 -7.296 1.00 97.19 276 THR A N 1
ATOM 2039 C CA . THR A 1 276 ? 15.682 8.023 -6.197 1.00 97.19 276 THR A CA 1
ATOM 2040 C C . THR A 1 276 ? 14.279 8.220 -5.623 1.00 97.19 276 THR A C 1
ATOM 2042 O O . THR A 1 276 ? 13.285 7.866 -6.259 1.00 97.19 276 THR A O 1
ATOM 2045 N N . SER A 1 277 ? 14.167 8.834 -4.445 1.00 96.94 277 SER A N 1
ATOM 2046 C CA . SER A 1 277 ? 12.860 9.194 -3.876 1.00 96.94 277 SER A CA 1
ATOM 2047 C C . SER A 1 277 ? 12.077 10.156 -4.787 1.00 96.94 277 SER A C 1
ATOM 2049 O O . SER A 1 277 ? 10.863 10.034 -4.927 1.00 96.94 277 SER A O 1
ATOM 2051 N N . THR A 1 278 ? 12.757 11.048 -5.516 1.00 97.19 278 THR A N 1
ATOM 2052 C CA . THR A 1 278 ? 12.135 11.919 -6.531 1.00 97.19 278 THR A CA 1
ATOM 2053 C C . THR A 1 278 ? 11.562 11.131 -7.715 1.00 97.19 278 THR A C 1
ATOM 2055 O O . THR A 1 278 ? 10.445 11.409 -8.164 1.00 97.19 278 THR A O 1
ATOM 2058 N N . ASP A 1 279 ? 12.299 10.135 -8.224 1.00 96.44 279 ASP A N 1
ATOM 2059 C CA . ASP A 1 279 ? 11.799 9.235 -9.276 1.00 96.44 279 ASP A CA 1
ATOM 2060 C C . ASP A 1 279 ? 10.558 8.470 -8.781 1.00 96.44 279 ASP A C 1
ATOM 2062 O O . ASP A 1 279 ? 9.561 8.357 -9.501 1.00 96.44 279 ASP A O 1
ATOM 2066 N N . ALA A 1 280 ? 10.598 7.973 -7.540 1.00 96.94 280 ALA A N 1
ATOM 2067 C CA . ALA A 1 280 ? 9.496 7.249 -6.916 1.00 96.94 280 ALA A CA 1
ATOM 2068 C C . ALA A 1 280 ? 8.254 8.126 -6.732 1.00 96.94 280 ALA A C 1
ATOM 2070 O O . ALA A 1 280 ? 7.152 7.712 -7.098 1.00 96.94 280 ALA A O 1
ATOM 2071 N N . ALA A 1 281 ? 8.424 9.357 -6.248 1.00 95.94 281 ALA A N 1
ATOM 2072 C CA . ALA A 1 281 ? 7.340 10.322 -6.107 1.00 95.94 281 ALA A CA 1
ATOM 2073 C C . ALA A 1 281 ? 6.696 10.680 -7.446 1.00 95.94 281 ALA A C 1
ATOM 2075 O O . ALA A 1 281 ? 5.470 10.762 -7.547 1.00 95.94 281 ALA A O 1
ATOM 2076 N N . THR A 1 282 ? 7.508 10.839 -8.491 1.00 95.88 282 THR A N 1
ATOM 2077 C CA . THR A 1 282 ? 7.015 11.111 -9.846 1.00 95.88 282 THR A CA 1
ATOM 2078 C C . THR A 1 282 ? 6.216 9.927 -10.386 1.00 95.88 282 THR A C 1
ATOM 2080 O O . THR A 1 282 ? 5.092 10.108 -10.849 1.00 95.88 282 THR A O 1
ATOM 2083 N N . THR A 1 283 ? 6.765 8.716 -10.270 1.00 96.56 283 THR A N 1
ATOM 2084 C CA . THR A 1 283 ? 6.148 7.480 -10.778 1.00 96.56 283 THR A CA 1
ATOM 2085 C C . THR A 1 283 ? 4.826 7.182 -10.075 1.00 96.56 283 THR A C 1
ATOM 2087 O O . THR A 1 283 ? 3.811 6.973 -10.732 1.00 96.56 283 THR A O 1
ATOM 2090 N N . THR A 1 284 ? 4.803 7.244 -8.742 1.00 95.75 284 THR A N 1
ATOM 2091 C CA . THR A 1 284 ? 3.583 7.003 -7.951 1.00 95.75 284 THR A CA 1
ATOM 2092 C C . THR A 1 284 ? 2.520 8.075 -8.182 1.00 95.75 284 THR A C 1
ATOM 2094 O O . THR A 1 284 ? 1.333 7.764 -8.253 1.00 95.75 284 THR A O 1
ATOM 2097 N N . SER A 1 285 ? 2.922 9.333 -8.390 1.00 95.25 285 SER A N 1
ATOM 2098 C CA . SER A 1 285 ? 1.990 10.403 -8.769 1.00 95.25 285 SER A CA 1
ATOM 2099 C C . SER A 1 285 ? 1.414 10.207 -10.175 1.00 95.25 285 SER A C 1
ATOM 2101 O O . SER A 1 285 ? 0.239 10.500 -10.395 1.00 95.25 285 SER A O 1
ATOM 2103 N N . ALA A 1 286 ? 2.218 9.735 -11.132 1.00 95.62 286 ALA A N 1
ATOM 2104 C CA . ALA A 1 286 ? 1.757 9.416 -12.483 1.00 95.62 286 ALA A CA 1
ATOM 2105 C C . ALA A 1 286 ? 0.776 8.237 -12.465 1.00 95.62 286 ALA A C 1
ATOM 2107 O O . ALA A 1 286 ? -0.324 8.353 -13.004 1.00 95.62 286 ALA A O 1
ATOM 2108 N N . ALA A 1 287 ? 1.114 7.167 -11.741 1.00 95.56 287 ALA A N 1
ATOM 2109 C CA . ALA A 1 287 ? 0.241 6.018 -11.541 1.00 95.56 287 ALA A CA 1
ATOM 2110 C C . ALA A 1 287 ? -1.100 6.425 -10.911 1.00 95.56 287 ALA A C 1
ATOM 2112 O O . ALA A 1 287 ? -2.156 6.066 -11.426 1.00 95.56 287 ALA A O 1
ATOM 2113 N N . SER A 1 288 ? -1.074 7.217 -9.832 1.00 94.50 288 SER A N 1
ATOM 2114 C CA . SER A 1 288 ? -2.282 7.707 -9.148 1.00 94.50 288 SER A CA 1
ATOM 2115 C C . SER A 1 288 ? -3.182 8.540 -10.064 1.00 94.50 288 SER A C 1
ATOM 2117 O O . SER A 1 288 ? -4.399 8.385 -10.022 1.00 94.50 288 SER A O 1
ATOM 2119 N N . LYS A 1 289 ? -2.604 9.373 -10.940 1.00 93.75 289 LYS A N 1
ATOM 2120 C CA . LYS A 1 289 ? -3.361 10.158 -11.931 1.00 93.75 289 LYS A CA 1
ATOM 2121 C C . LYS A 1 289 ? -3.894 9.320 -13.093 1.00 93.75 289 LYS A C 1
ATOM 2123 O O . LYS A 1 289 ? -4.926 9.671 -13.656 1.00 93.75 289 LYS A O 1
ATOM 2128 N N . GLY A 1 290 ? -3.162 8.281 -13.493 1.00 91.00 290 GLY A N 1
ATOM 2129 C CA . GLY A 1 290 ? -3.524 7.403 -14.605 1.00 91.00 290 GLY A CA 1
ATOM 2130 C C . GLY A 1 290 ? -4.561 6.344 -14.233 1.00 91.00 290 GLY A C 1
ATOM 2131 O O . GLY A 1 290 ? -5.319 5.903 -15.097 1.00 91.00 290 GLY A O 1
ATOM 2132 N N . TYR A 1 291 ? -4.620 5.946 -12.962 1.00 90.75 291 TYR A N 1
ATOM 2133 C CA . TYR A 1 291 ? -5.609 4.994 -12.476 1.00 90.75 291 TYR A CA 1
ATOM 2134 C C . TYR A 1 291 ? -7.017 5.594 -12.514 1.00 90.75 291 TYR A C 1
ATOM 2136 O O . TYR A 1 291 ? -7.281 6.671 -11.980 1.00 90.75 291 TYR A O 1
ATOM 2144 N N . THR A 1 292 ? -7.939 4.859 -13.132 1.00 88.44 292 THR A N 1
ATOM 2145 C CA . THR A 1 292 ? -9.360 5.206 -13.173 1.00 88.44 292 THR A CA 1
ATOM 2146 C C . THR A 1 292 ? -10.145 4.103 -12.470 1.00 88.44 292 THR A C 1
ATOM 2148 O O . THR A 1 292 ? -10.205 2.989 -12.995 1.00 88.44 292 THR A O 1
ATOM 2151 N N . PRO A 1 293 ? -10.762 4.370 -11.306 1.00 84.50 293 PRO A N 1
ATOM 2152 C CA . PRO A 1 293 ? -11.530 3.352 -10.607 1.00 84.50 293 PRO A CA 1
ATOM 2153 C C . PRO A 1 293 ? -12.746 2.920 -11.443 1.00 84.50 293 PRO A C 1
ATOM 2155 O O . PRO A 1 293 ? -13.363 3.748 -12.123 1.00 84.50 293 PRO A O 1
ATOM 2158 N N . PRO A 1 294 ? -13.157 1.642 -11.375 1.00 80.00 294 PRO A N 1
ATOM 2159 C CA . PRO A 1 294 ? -14.312 1.168 -12.124 1.00 80.00 294 PRO A CA 1
ATOM 2160 C C . PRO A 1 294 ? -15.594 1.891 -11.688 1.00 80.00 294 PRO A C 1
ATOM 2162 O O . PRO A 1 294 ? -15.923 1.933 -10.496 1.00 80.00 294 PRO A O 1
ATOM 2165 N N . ILE A 1 295 ? -16.333 2.412 -12.677 1.00 67.88 295 ILE A N 1
ATOM 2166 C CA . ILE A 1 295 ? -17.580 3.183 -12.547 1.00 67.88 295 ILE A CA 1
ATOM 2167 C C . ILE A 1 2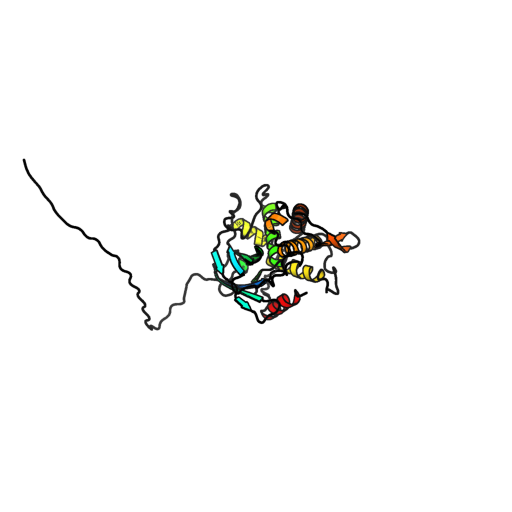95 ? -18.742 2.230 -12.206 1.00 67.88 295 ILE A C 1
ATOM 2169 O O . ILE A 1 295 ? -19.607 1.988 -13.029 1.00 67.88 295 ILE A O 1
ATOM 2173 N N . SER A 1 296 ? -18.749 1.647 -11.006 1.00 51.25 296 SER A N 1
ATOM 2174 C CA . SER A 1 296 ? -19.821 0.783 -10.477 1.00 51.25 296 SER A CA 1
ATOM 2175 C C . SER A 1 296 ? -20.209 -0.450 -11.317 1.00 51.25 296 SER A C 1
ATOM 2177 O O . SER A 1 296 ? -20.871 -0.364 -12.343 1.00 51.25 296 SER A O 1
ATOM 2179 N N . GLN A 1 297 ? -19.955 -1.633 -10.766 1.00 45.38 297 GLN A N 1
ATOM 2180 C CA . GLN A 1 297 ? -20.960 -2.694 -10.716 1.00 45.38 297 GLN A CA 1
ATOM 2181 C C . GLN A 1 297 ? -20.765 -3.453 -9.399 1.00 45.38 297 GLN A C 1
ATOM 2183 O O . GLN A 1 297 ? -19.674 -3.434 -8.826 1.00 45.38 297 GLN A O 1
ATOM 2188 N N . THR A 1 298 ? -21.871 -3.985 -8.880 1.00 39.75 298 THR A N 1
ATOM 2189 C CA . THR A 1 298 ? -22.031 -4.828 -7.684 1.00 39.75 298 THR A CA 1
ATOM 2190 C C . THR A 1 298 ? -20.732 -5.394 -7.124 1.00 39.75 298 THR A C 1
ATOM 2192 O O . THR A 1 298 ? -20.012 -6.097 -7.824 1.00 39.75 298 THR A O 1
ATOM 2195 N N . ALA A 1 299 ? -20.470 -5.142 -5.838 1.00 40.62 299 ALA A N 1
ATOM 2196 C CA . ALA A 1 299 ? -19.478 -5.892 -5.086 1.00 40.62 299 ALA A CA 1
ATOM 2197 C C . ALA A 1 299 ? -19.859 -7.379 -5.121 1.00 40.62 299 ALA A C 1
ATOM 2199 O O . ALA A 1 299 ? -20.640 -7.847 -4.298 1.00 40.62 299 ALA A O 1
ATOM 2200 N N . THR A 1 300 ? -19.340 -8.132 -6.085 1.00 36.12 300 THR A N 1
ATOM 2201 C CA . THR A 1 300 ? -19.206 -9.569 -5.916 1.00 36.12 300 THR A CA 1
ATOM 2202 C C . THR A 1 300 ? -18.175 -9.749 -4.818 1.00 36.12 300 THR A C 1
ATOM 2204 O O . THR A 1 300 ? -16.976 -9.544 -5.001 1.00 36.12 300 THR A O 1
ATOM 2207 N N . THR A 1 301 ? -18.667 -10.093 -3.633 1.00 38.94 301 THR A N 1
ATOM 2208 C CA . THR A 1 301 ? -17.917 -10.711 -2.543 1.00 38.94 301 THR A CA 1
ATOM 2209 C C . THR A 1 301 ? -17.420 -12.085 -2.991 1.00 38.94 301 THR A C 1
ATOM 2211 O O . THR A 1 301 ? -17.751 -13.110 -2.416 1.00 38.94 301 THR A O 1
ATOM 2214 N N . THR A 1 302 ? -16.589 -12.140 -4.024 1.00 35.91 302 THR A N 1
ATOM 2215 C CA . THR A 1 302 ? -15.585 -13.194 -4.120 1.00 35.91 302 THR A CA 1
ATOM 2216 C C . THR A 1 302 ? -14.380 -12.672 -3.362 1.00 35.91 302 THR A C 1
ATOM 2218 O O . THR A 1 302 ? -13.411 -12.179 -3.932 1.00 35.91 302 THR A O 1
ATOM 2221 N N . GLY A 1 303 ? -14.495 -12.698 -2.030 1.00 38.25 303 GLY A N 1
ATOM 2222 C CA . GLY A 1 303 ? -13.296 -12.856 -1.224 1.00 38.25 303 GLY A CA 1
ATOM 2223 C C . GLY A 1 303 ? -12.616 -14.130 -1.709 1.00 38.25 303 GLY A C 1
ATOM 2224 O O . GLY A 1 303 ? -13.302 -15.108 -2.009 1.00 38.25 303 GLY A O 1
ATOM 2225 N N . LEU A 1 304 ? -11.296 -14.088 -1.851 1.00 41.62 304 LEU A N 1
ATOM 2226 C CA . LEU A 1 304 ? -10.515 -15.285 -2.126 1.00 41.62 304 LEU A CA 1
ATOM 2227 C C . LEU A 1 304 ? -10.929 -16.342 -1.103 1.00 41.62 304 LEU A C 1
ATOM 2229 O O . LEU A 1 304 ? -10.881 -16.093 0.104 1.00 41.62 304 LEU A O 1
ATOM 2233 N N . THR A 1 305 ? -11.390 -17.495 -1.572 1.00 39.53 305 THR A N 1
ATOM 2234 C CA . THR A 1 305 ? -11.654 -18.632 -0.690 1.00 39.53 305 THR A CA 1
ATOM 2235 C C . THR A 1 305 ? -10.367 -18.987 0.058 1.00 39.53 305 THR A C 1
ATOM 2237 O O . THR A 1 305 ? -9.268 -18.739 -0.437 1.00 39.53 305 THR A O 1
ATOM 2240 N N . ALA A 1 306 ? -10.456 -19.605 1.239 1.00 38.03 306 ALA A N 1
ATOM 2241 C CA . ALA A 1 306 ? -9.268 -20.037 1.990 1.00 38.03 306 ALA A CA 1
ATOM 2242 C C . ALA A 1 306 ? -8.286 -20.890 1.140 1.00 38.03 306 ALA A C 1
ATOM 2244 O O . ALA A 1 306 ? -7.077 -20.855 1.360 1.00 38.03 306 ALA A O 1
ATOM 2245 N N . ALA A 1 307 ? -8.787 -21.603 0.122 1.00 35.69 307 ALA A N 1
ATOM 2246 C CA . ALA A 1 307 ? -7.985 -22.350 -0.850 1.00 35.69 307 ALA A CA 1
ATOM 2247 C C . ALA A 1 307 ? -7.307 -21.458 -1.914 1.00 35.69 307 ALA A C 1
ATOM 2249 O O . ALA A 1 307 ? -6.137 -21.668 -2.234 1.00 35.69 307 ALA A O 1
ATOM 2250 N N . GLU A 1 308 ? -7.991 -20.437 -2.436 1.00 40.69 308 GLU A N 1
ATOM 2251 C CA . GLU A 1 308 ? -7.390 -19.421 -3.317 1.00 40.69 308 GLU A CA 1
ATOM 2252 C C . GLU A 1 308 ? -6.392 -18.532 -2.560 1.00 40.69 308 GLU A C 1
ATOM 2254 O O . GLU A 1 308 ? -5.390 -18.116 -3.129 1.00 40.69 308 GLU A O 1
ATOM 2259 N N . TYR A 1 309 ? -6.607 -18.315 -1.261 1.00 43.66 309 TYR A N 1
ATOM 2260 C CA . TYR A 1 309 ? -5.688 -17.643 -0.339 1.00 43.66 309 TYR A CA 1
ATOM 2261 C C . TYR A 1 309 ? -4.362 -18.403 -0.181 1.00 43.66 309 TYR A C 1
ATOM 2263 O O . TYR A 1 309 ? -3.298 -17.805 -0.333 1.00 43.66 309 TYR A O 1
ATOM 2271 N N . VAL A 1 310 ? -4.405 -19.726 0.028 1.00 38.25 310 VAL A N 1
ATOM 2272 C CA . VAL A 1 310 ? -3.193 -20.568 0.041 1.00 38.25 310 VAL A CA 1
ATOM 2273 C C . VAL A 1 310 ? -2.550 -20.599 -1.345 1.00 38.25 310 VAL A C 1
ATOM 2275 O O . VAL A 1 310 ? -1.334 -20.538 -1.456 1.00 38.25 310 VAL A O 1
ATOM 2278 N N . THR A 1 311 ? -3.344 -20.639 -2.416 1.00 37.88 311 THR A N 1
ATOM 2279 C CA . THR A 1 311 ? -2.824 -20.701 -3.790 1.00 37.88 311 THR A CA 1
ATOM 2280 C C . THR A 1 311 ? -2.170 -19.389 -4.230 1.00 37.88 311 THR A C 1
ATOM 2282 O O . THR A 1 311 ? -1.140 -19.437 -4.888 1.00 37.88 311 THR A O 1
ATOM 2285 N N . LEU A 1 312 ? -2.686 -18.223 -3.829 1.00 39.91 312 LEU A N 1
ATOM 2286 C CA . LEU A 1 312 ? -2.069 -16.921 -4.105 1.00 39.91 312 LEU A CA 1
ATOM 2287 C C . LEU A 1 312 ? -0.826 -16.694 -3.244 1.00 39.91 312 LEU A C 1
ATOM 2289 O O . LEU A 1 312 ? 0.214 -16.370 -3.803 1.00 39.91 312 LEU A O 1
ATOM 2293 N N . ALA A 1 313 ? -0.870 -16.990 -1.940 1.00 35.69 313 ALA A N 1
ATOM 2294 C CA . ALA A 1 313 ? 0.330 -16.994 -1.090 1.00 35.69 313 ALA A CA 1
ATOM 2295 C C . ALA A 1 313 ? 1.387 -18.026 -1.556 1.00 35.69 313 ALA A C 1
ATOM 2297 O O . ALA A 1 313 ? 2.574 -17.921 -1.238 1.00 35.69 313 ALA A O 1
ATOM 2298 N N . ASN A 1 314 ? 0.967 -19.032 -2.333 1.00 33.69 314 ASN A N 1
ATOM 2299 C CA . ASN A 1 314 ? 1.853 -19.992 -2.987 1.00 33.69 314 ASN A CA 1
ATOM 2300 C C . ASN A 1 314 ? 2.285 -19.593 -4.404 1.00 33.69 314 ASN A C 1
ATOM 2302 O O . ASN A 1 314 ? 3.320 -20.068 -4.862 1.00 33.69 314 ASN A O 1
ATOM 2306 N N . GLY A 1 315 ? 1.525 -18.739 -5.088 1.00 28.58 315 GLY A N 1
ATOM 2307 C CA . GLY A 1 315 ? 1.772 -18.293 -6.459 1.00 28.58 315 GLY A CA 1
ATOM 2308 C C . GLY A 1 315 ? 2.740 -17.114 -6.562 1.00 28.58 315 GLY A C 1
ATOM 2309 O O . GLY A 1 315 ? 3.361 -16.951 -7.601 1.00 28.58 315 GLY A O 1
ATOM 2310 N N . TYR A 1 316 ? 2.930 -16.344 -5.484 1.00 32.06 316 TYR A N 1
ATOM 2311 C CA . TYR A 1 316 ? 3.967 -15.300 -5.378 1.00 32.06 316 TYR A CA 1
ATOM 2312 C C . TYR A 1 316 ? 5.359 -15.842 -5.004 1.00 32.06 316 TYR A C 1
ATOM 2314 O O . TYR A 1 316 ? 6.267 -15.085 -4.662 1.00 32.06 316 TYR A O 1
ATOM 2322 N N . ARG A 1 317 ? 5.536 -17.166 -5.055 1.00 30.34 317 ARG A N 1
ATOM 2323 C CA . ARG A 1 317 ? 6.776 -17.850 -4.690 1.00 30.34 317 ARG A CA 1
ATOM 2324 C C . ARG A 1 317 ? 7.701 -17.947 -5.905 1.00 30.34 317 ARG A C 1
ATOM 2326 O O . ARG A 1 317 ? 7.550 -18.860 -6.715 1.00 30.34 317 ARG A O 1
ATOM 2333 N N . CYS A 1 318 ? 8.672 -17.040 -5.989 1.00 29.41 318 CYS A N 1
ATOM 2334 C CA . CYS A 1 318 ? 9.969 -17.332 -6.606 1.00 29.41 318 CYS A CA 1
ATOM 2335 C C . CYS A 1 318 ? 10.938 -17.821 -5.521 1.00 29.41 318 CYS A C 1
ATOM 2337 O O . CYS A 1 318 ? 10.977 -17.186 -4.440 1.00 29.41 318 CYS A O 1
#

Foldseek 3Di:
DDDDDDDDDDDDDDDDDDDDDDDDDDDDDDDPPDQFKEKEKAWEDAFAADPVPPDPPPQPQDQQQKKKWKAAQFQATPDIDGFGWPPVDVVIITMDMDIGHHALGKMKIWMARNSQRQIFIAIDARVQRDGYYRYQRYTYLLRRLLQLLLQLLVCVVVVPPDDTRDGNHHNRGDDPVDDSVNSNVCCVAQRVSVVSSVLLLVLLQLCPPPDPNNQVSFADPLSQLSNQLSQLSSQCSSNSHDSNCLLCQNDPDKGFFTWGWDQDPVGTDIDTDIDGSVNNVVSSNSNSVSDGDDPDDDPPPPSPDPVSSVVSVVSPDD

Sequence (318 aa):
MKTTEYRKICAFMVVTLSFVVLAACGSNSGGNNGPATTTLKGAVEFPAASASAKTTAKLVVTENDIAVEVYDLNGKKVASVHPQCDVAQTPRLYSYEVPGLTPKVDYVLKAVKTSTGQIVKKLIEKEKVVAGSVEGQIIDPVSTTAVVMAEKTLTSTFRLATVAIKLGEENYLLPAAVTEGIVSATIHTAVRPSYLENEIRTLATTVDPGSSSSLAGIDSQAKADLVNSYLIVNEAIKQNVDVQDFVEGTSAQVINNIRIIIYDSIGPVSGTKTITSTDAATTTSAASKGYTPPISQTATTTGLTAAEYVTLANGYRC

Organism: Geotalea uraniireducens (strain Rf4) (NCBI:txid351605)

pLDDT: mean 77.75, std 22.12, range [28.58, 98.19]

Radius of gyration: 25.04 Å; chains: 1; bounding box: 59×62×108 Å

Secondary structure (DSSP, 8-state):
---------------------------------PPP-EEEEEEE--PPPPTTS---S-----TTSEEEEEE-TTS-EEEEEPPEEETTSSSPEEEEEEEEEPTT--EEEEEEETTTTEEEEEEEPTTT--SEEE----BSHHHHHHHHHHHHHHHHHTT-SS----TT-TT-PPPTT--HHHHHHHIIIII-HHHHHHHHHHHHHHTSTT-TTTTTT--SHHHHHHHHHHHHHHHHHHTT--HHHHHTT----EEEEEEEEEE-SS-EEEEEEEEEHHHHHHHHHHHHHH------------PPPHHHHHHHHHHT--